Protein AF-A0A7J4NPN3-F1 (afdb_monomer_lite)

Radius of gyration: 35.44 Å; chains: 1; bounding box: 93×44×103 Å

Structure (mmCIF, N/CA/C/O backbone):
data_AF-A0A7J4NPN3-F1
#
_entry.id   AF-A0A7J4NPN3-F1
#
loop_
_atom_site.group_PDB
_atom_site.id
_atom_site.type_symbol
_atom_site.label_atom_id
_atom_site.label_alt_id
_atom_site.label_comp_id
_atom_site.label_asym_id
_atom_site.label_entity_id
_atom_site.label_seq_id
_atom_site.pdbx_PDB_ins_code
_atom_site.Cartn_x
_atom_site.Cartn_y
_atom_site.Cartn_z
_atom_site.occupancy
_atom_site.B_iso_or_equiv
_atom_site.auth_seq_id
_atom_site.auth_comp_id
_atom_site.auth_asym_id
_atom_site.auth_atom_id
_atom_site.pdbx_PDB_model_num
ATOM 1 N N . MET A 1 1 ? 56.787 29.159 -64.538 1.00 54.97 1 MET A N 1
ATOM 2 C CA . MET A 1 1 ? 56.995 28.863 -63.102 1.00 54.97 1 MET A CA 1
ATOM 3 C C . MET A 1 1 ? 57.166 27.360 -62.988 1.00 54.97 1 MET A C 1
ATOM 5 O O . MET A 1 1 ? 56.382 26.660 -63.614 1.00 54.97 1 MET A O 1
ATOM 9 N N . LYS A 1 2 ? 58.213 26.856 -62.327 1.00 66.62 2 LYS A N 1
ATOM 10 C CA . LYS A 1 2 ? 58.377 25.401 -62.173 1.00 66.62 2 LYS A CA 1
ATOM 11 C C . LYS A 1 2 ? 57.320 24.894 -61.198 1.00 66.62 2 LYS A C 1
ATOM 13 O O . LYS A 1 2 ? 57.145 25.493 -60.141 1.00 66.62 2 LYS A O 1
ATOM 18 N N . ASN A 1 3 ? 56.616 23.834 -61.575 1.00 81.62 3 ASN A N 1
ATOM 19 C CA . ASN A 1 3 ? 55.641 23.192 -60.710 1.00 81.62 3 ASN A CA 1
ATOM 20 C C . ASN A 1 3 ? 56.373 22.618 -59.473 1.00 81.62 3 ASN A C 1
ATOM 22 O O . ASN A 1 3 ? 57.358 21.885 -59.640 1.00 81.62 3 ASN A O 1
ATOM 26 N N . PRO A 1 4 ? 55.951 22.954 -58.240 1.00 75.88 4 PRO A N 1
ATOM 27 C CA . PRO A 1 4 ? 56.564 22.411 -57.029 1.00 75.88 4 PRO A CA 1
ATOM 28 C C . PRO A 1 4 ? 56.462 20.878 -56.959 1.00 75.88 4 PRO A C 1
ATOM 30 O O . PRO A 1 4 ? 57.391 20.231 -56.476 1.00 75.88 4 PRO A O 1
ATOM 33 N N . PHE A 1 5 ? 55.406 20.284 -57.524 1.00 80.56 5 PHE A N 1
ATOM 34 C CA . PHE A 1 5 ? 55.236 18.829 -57.576 1.00 80.56 5 PHE A CA 1
ATOM 35 C C . PHE A 1 5 ? 56.231 18.149 -58.527 1.00 80.56 5 PHE A C 1
ATOM 37 O O . PHE A 1 5 ? 56.748 17.081 -58.199 1.00 80.56 5 PHE A O 1
ATOM 44 N N . ASP A 1 6 ? 56.596 18.790 -59.643 1.00 81.62 6 ASP A N 1
ATOM 45 C CA . ASP A 1 6 ? 57.599 18.248 -60.574 1.00 81.62 6 ASP A CA 1
ATOM 46 C C . ASP A 1 6 ? 58.988 18.208 -59.918 1.00 81.62 6 ASP A C 1
ATOM 48 O O . ASP A 1 6 ? 59.754 17.268 -60.113 1.00 81.62 6 ASP A O 1
ATOM 52 N N . SER A 1 7 ? 59.302 19.200 -59.077 1.00 81.25 7 SER A N 1
ATOM 53 C CA . SER A 1 7 ? 60.575 19.250 -58.340 1.00 81.25 7 SER A CA 1
ATOM 54 C C . SER A 1 7 ? 60.674 18.154 -57.273 1.00 81.25 7 SER A C 1
ATOM 56 O O . SER A 1 7 ? 61.723 17.525 -57.134 1.00 81.25 7 SER A O 1
ATOM 58 N N . LEU A 1 8 ? 59.579 17.890 -56.552 1.00 80.94 8 LEU A N 1
ATOM 59 C CA . LEU A 1 8 ? 59.498 16.797 -55.575 1.00 80.94 8 LEU A CA 1
ATOM 60 C C . LEU A 1 8 ? 59.554 15.422 -56.255 1.00 80.94 8 LEU A C 1
ATOM 62 O O . LEU A 1 8 ? 60.211 14.512 -55.750 1.00 80.94 8 LEU A O 1
ATOM 66 N N . THR A 1 9 ? 58.934 15.298 -57.430 1.00 84.62 9 THR A N 1
ATOM 67 C CA . THR A 1 9 ? 58.950 14.073 -58.241 1.00 84.62 9 THR A CA 1
ATOM 68 C C . THR A 1 9 ? 60.358 13.765 -58.742 1.00 84.62 9 THR A C 1
ATOM 70 O O . THR A 1 9 ? 60.855 12.660 -58.532 1.00 84.62 9 THR A O 1
ATOM 73 N N . HIS A 1 10 ? 61.051 14.751 -59.322 1.00 84.75 10 HIS A N 1
ATOM 74 C CA . HIS A 1 10 ? 62.443 14.582 -59.743 1.00 84.75 10 HIS A CA 1
ATOM 75 C C . HIS A 1 10 ? 63.362 14.230 -58.570 1.00 84.75 10 HIS A C 1
ATOM 77 O O . HIS A 1 10 ? 64.167 13.313 -58.681 1.00 84.75 10 HIS A O 1
ATOM 83 N N . TRP A 1 11 ? 63.208 14.883 -57.415 1.00 85.38 11 TRP A N 1
ATOM 84 C CA . TRP A 1 11 ? 63.999 14.554 -56.227 1.00 85.38 11 TRP A CA 1
ATOM 85 C C . TRP A 1 11 ? 63.753 13.124 -55.719 1.00 85.38 11 TRP A C 1
ATOM 87 O O . TRP A 1 11 ? 64.706 12.429 -55.357 1.00 85.38 11 TRP A O 1
ATOM 97 N N . SER A 1 12 ? 62.499 12.665 -55.739 1.00 84.88 12 SER A N 1
ATOM 98 C CA . SER A 1 12 ? 62.133 11.301 -55.351 1.00 84.88 12 SER A CA 1
ATOM 99 C C . SER A 1 12 ? 62.708 10.241 -56.299 1.00 84.88 12 SER A C 1
ATOM 101 O O . SER A 1 12 ? 63.155 9.197 -55.822 1.00 84.88 12 SER A O 1
ATOM 103 N N . ILE A 1 13 ? 62.758 10.520 -57.608 1.00 88.00 13 ILE A N 1
ATOM 104 C CA . ILE A 1 13 ? 63.282 9.605 -58.638 1.00 88.00 13 ILE A CA 1
ATOM 105 C C . ILE A 1 13 ? 64.815 9.603 -58.670 1.00 88.00 13 ILE A C 1
ATOM 107 O O . ILE A 1 13 ? 65.427 8.537 -58.681 1.00 88.00 13 ILE A O 1
ATOM 111 N N . ASP A 1 14 ? 65.442 10.780 -58.658 1.00 90.69 14 ASP A N 1
ATOM 112 C CA . ASP A 1 14 ? 66.895 10.917 -58.801 1.00 90.69 14 ASP A CA 1
ATOM 113 C C . ASP A 1 14 ? 67.639 10.509 -57.519 1.00 90.69 14 ASP A C 1
ATOM 115 O O . ASP A 1 14 ? 68.797 10.084 -57.568 1.00 90.69 14 ASP A O 1
ATOM 119 N N . LYS A 1 15 ? 66.994 10.635 -56.347 1.00 87.88 15 LYS A N 1
ATOM 120 C CA . LYS A 1 15 ? 67.581 10.277 -55.045 1.00 87.88 15 LYS A CA 1
ATOM 121 C C . LYS A 1 15 ? 66.613 9.463 -54.165 1.00 87.88 15 LYS A C 1
ATOM 123 O O . LYS A 1 15 ? 66.236 9.905 -53.072 1.00 87.88 15 LYS A O 1
ATOM 128 N N . PRO A 1 16 ? 66.281 8.221 -54.565 1.00 85.38 16 PRO A N 1
ATOM 129 C CA . PRO A 1 16 ? 65.225 7.429 -53.931 1.00 85.38 16 PRO A CA 1
ATOM 130 C C . PRO A 1 16 ? 65.533 7.082 -52.470 1.00 85.38 16 PRO A C 1
ATOM 132 O O . PRO A 1 16 ? 64.649 7.135 -51.619 1.00 85.38 16 PRO A O 1
ATOM 135 N N . LYS A 1 17 ? 66.803 6.805 -52.133 1.00 87.62 17 LYS A N 1
ATOM 136 C CA . LYS A 1 17 ? 67.209 6.481 -50.752 1.00 87.62 17 LYS A CA 1
ATOM 137 C C . LYS A 1 17 ? 66.997 7.649 -49.787 1.00 87.62 17 LYS A C 1
ATOM 139 O O . LYS A 1 17 ? 66.525 7.436 -48.677 1.00 87.62 17 LYS A O 1
ATOM 144 N N . THR A 1 18 ? 67.330 8.874 -50.195 1.00 87.75 18 THR A N 1
ATOM 145 C CA . THR A 1 18 ? 67.134 10.056 -49.341 1.00 87.75 18 THR A CA 1
ATOM 146 C C . THR A 1 18 ? 65.669 10.460 -49.249 1.00 87.75 18 THR A C 1
ATOM 148 O O . THR A 1 18 ? 65.250 10.904 -48.187 1.00 87.75 18 THR A O 1
ATOM 151 N N . ALA A 1 19 ? 64.883 10.267 -50.313 1.00 86.88 19 ALA A N 1
ATOM 152 C CA . ALA A 1 19 ? 63.446 10.519 -50.274 1.00 86.88 19 ALA A CA 1
ATOM 153 C C . ALA A 1 19 ? 62.736 9.556 -49.308 1.00 86.88 19 ALA A C 1
ATOM 155 O O . ALA A 1 19 ? 62.010 10.003 -48.425 1.00 86.88 19 ALA A O 1
ATOM 156 N N . VAL A 1 20 ? 63.021 8.251 -49.395 1.00 87.38 20 VAL A N 1
ATOM 157 C CA . VAL A 1 20 ? 62.480 7.243 -48.465 1.00 87.38 20 VAL A CA 1
ATOM 158 C C . VAL A 1 20 ? 62.909 7.534 -47.026 1.00 87.38 20 VAL A C 1
ATOM 160 O O . VAL A 1 20 ? 62.068 7.531 -46.134 1.00 87.38 20 VAL A O 1
ATOM 163 N N . ALA A 1 21 ? 64.186 7.847 -46.788 1.00 89.62 21 ALA A N 1
ATOM 164 C CA . ALA A 1 21 ? 64.667 8.194 -45.451 1.00 89.62 21 ALA A CA 1
ATOM 165 C C . ALA A 1 21 ? 63.970 9.440 -44.878 1.00 89.62 21 ALA A C 1
ATOM 167 O O . ALA A 1 21 ? 63.645 9.459 -43.695 1.00 89.62 21 ALA A O 1
ATOM 168 N N . ALA A 1 22 ? 63.699 10.452 -45.706 1.00 89.06 22 ALA A N 1
ATOM 169 C CA . ALA A 1 22 ? 62.978 11.650 -45.287 1.00 89.06 22 ALA A CA 1
ATOM 170 C C . ALA A 1 22 ? 61.507 11.360 -44.950 1.00 89.06 22 ALA A C 1
ATOM 172 O O . ALA A 1 22 ? 61.018 11.847 -43.936 1.00 89.06 22 ALA A O 1
ATOM 173 N N . PHE A 1 23 ? 60.814 10.536 -45.744 1.00 87.69 23 PHE A N 1
ATOM 174 C CA . PHE A 1 23 ? 59.440 10.124 -45.436 1.00 87.69 23 PHE A CA 1
ATOM 175 C C . PHE A 1 23 ? 59.366 9.249 -44.184 1.00 87.69 23 PHE A C 1
ATOM 177 O O . PHE A 1 23 ? 58.489 9.460 -43.356 1.00 87.69 23 PHE A O 1
ATOM 184 N N . ILE A 1 24 ? 60.306 8.319 -43.998 1.00 87.88 24 ILE A N 1
ATOM 185 C CA . ILE A 1 24 ? 60.388 7.516 -42.771 1.00 87.88 24 ILE A CA 1
ATOM 186 C C . ILE A 1 24 ? 60.671 8.417 -41.566 1.00 87.88 24 ILE A C 1
ATOM 188 O O . ILE A 1 24 ? 60.013 8.274 -40.544 1.00 87.88 24 ILE A O 1
ATOM 192 N N . ALA A 1 25 ? 61.592 9.377 -41.681 1.00 86.81 25 ALA A N 1
ATOM 193 C CA . ALA A 1 25 ? 61.866 10.335 -40.612 1.00 86.81 25 ALA A CA 1
ATOM 194 C C . ALA A 1 25 ? 60.652 11.226 -40.301 1.00 86.81 25 ALA A C 1
ATOM 196 O O . ALA A 1 25 ? 60.411 11.525 -39.137 1.00 86.81 25 ALA A O 1
ATOM 197 N N . LEU A 1 26 ? 59.866 11.609 -41.312 1.00 86.44 26 LEU A N 1
ATOM 198 C CA . LEU A 1 26 ? 58.621 12.355 -41.129 1.00 86.44 26 LEU A CA 1
ATOM 199 C C . LEU A 1 26 ? 57.552 11.506 -40.432 1.00 86.44 26 LEU A C 1
ATOM 201 O O . LEU A 1 26 ? 56.931 11.988 -39.494 1.00 86.44 26 LEU A O 1
ATOM 205 N N . ILE A 1 27 ? 57.361 10.250 -40.849 1.00 83.44 27 ILE A N 1
ATOM 206 C CA . ILE A 1 27 ? 56.424 9.314 -40.209 1.00 83.44 27 ILE A CA 1
ATOM 207 C C . ILE A 1 27 ? 56.834 9.078 -38.757 1.00 83.44 27 ILE A C 1
ATOM 209 O O . ILE A 1 27 ? 55.994 9.183 -37.873 1.00 83.44 27 ILE A O 1
ATOM 213 N N . LEU A 1 28 ? 58.118 8.816 -38.501 1.00 80.81 28 LEU A N 1
ATOM 214 C CA . LEU A 1 28 ? 58.629 8.610 -37.149 1.00 80.81 28 LEU A CA 1
ATOM 215 C C . LEU A 1 28 ? 58.497 9.882 -36.306 1.00 80.81 28 LEU A C 1
ATOM 217 O O . LEU A 1 28 ? 58.028 9.810 -35.177 1.00 80.81 28 LEU A O 1
ATOM 221 N N . GLY A 1 29 ? 58.819 11.049 -36.866 1.00 80.12 29 GLY A N 1
ATOM 222 C CA . GLY A 1 29 ? 58.661 12.337 -36.195 1.00 80.12 29 GLY A CA 1
ATOM 223 C C . GLY A 1 29 ? 57.205 12.630 -35.839 1.00 80.12 29 GLY A C 1
ATOM 224 O O . GLY A 1 29 ? 56.910 12.906 -34.684 1.00 80.12 29 GLY A O 1
ATOM 225 N N . LEU A 1 30 ? 56.279 12.494 -36.791 1.00 75.19 30 LEU A N 1
ATOM 226 C CA . LEU A 1 30 ? 54.843 12.644 -36.537 1.00 75.19 30 LEU A CA 1
ATOM 227 C C . LEU A 1 30 ? 54.343 11.596 -35.538 1.00 75.19 30 LEU A C 1
ATOM 229 O O . LEU A 1 30 ? 53.592 11.944 -34.637 1.00 75.19 30 LEU A O 1
ATOM 233 N N . SER A 1 31 ? 54.818 10.349 -35.621 1.00 67.94 31 SER A N 1
ATOM 234 C CA . SER A 1 31 ? 54.480 9.303 -34.651 1.00 67.94 31 SER A CA 1
ATOM 235 C C . SER A 1 31 ? 55.022 9.577 -33.247 1.00 67.94 31 SER A C 1
ATOM 237 O O . SER A 1 31 ? 54.424 9.098 -32.301 1.00 67.94 31 SER A O 1
ATOM 239 N N . MET A 1 32 ? 56.095 10.361 -33.090 1.00 64.06 32 MET A N 1
ATOM 240 C CA . MET A 1 32 ? 56.610 10.813 -31.787 1.00 64.06 32 MET A CA 1
ATOM 241 C C . MET A 1 32 ? 55.824 12.002 -31.218 1.00 64.06 32 MET A C 1
ATOM 243 O O . MET A 1 32 ? 55.792 12.183 -30.011 1.00 64.06 32 MET A O 1
ATOM 247 N N . PHE A 1 33 ? 55.192 12.831 -32.056 1.00 59.31 33 PHE A N 1
ATOM 248 C CA . PHE A 1 33 ? 54.223 13.832 -31.575 1.00 59.31 33 PHE A CA 1
ATOM 249 C C . PHE A 1 33 ? 52.895 13.191 -31.191 1.00 59.31 33 PHE A C 1
ATOM 251 O O . PHE A 1 33 ? 52.185 13.671 -30.314 1.00 59.31 33 PHE A O 1
ATOM 258 N N . VAL A 1 34 ? 52.581 12.101 -31.877 1.00 55.91 34 VAL A N 1
ATOM 259 C CA . VAL A 1 34 ? 51.396 11.294 -31.674 1.00 55.91 34 VAL A CA 1
ATOM 260 C C . VAL A 1 34 ? 51.638 10.328 -30.503 1.00 55.91 34 VAL A C 1
ATOM 262 O O . VAL A 1 34 ? 50.735 10.148 -29.728 1.00 55.91 34 VAL A O 1
ATOM 265 N N . ALA A 1 35 ? 52.835 9.812 -30.220 1.00 52.81 35 ALA A N 1
ATOM 266 C CA . ALA A 1 35 ? 53.160 9.062 -28.996 1.00 52.81 35 ALA A CA 1
ATOM 267 C C . ALA A 1 35 ? 53.928 9.953 -27.998 1.00 52.81 35 ALA A C 1
ATOM 269 O O . ALA A 1 35 ? 55.126 10.163 -28.161 1.00 52.81 35 ALA A O 1
ATOM 270 N N . GLY A 1 36 ? 53.244 10.501 -26.989 1.00 49.28 36 GLY A N 1
ATOM 271 C CA . GLY A 1 36 ? 53.819 11.409 -25.981 1.00 49.28 36 GLY A CA 1
ATOM 272 C C . GLY A 1 36 ? 55.000 10.839 -25.155 1.00 49.28 36 GLY A C 1
ATOM 273 O O . GLY A 1 36 ? 55.381 9.681 -25.309 1.00 49.28 36 GLY A O 1
ATOM 274 N N . PRO A 1 37 ? 55.611 11.632 -24.246 1.00 48.19 37 PRO A N 1
ATOM 275 C CA . PRO A 1 37 ? 56.904 11.340 -23.608 1.00 48.19 37 PRO A CA 1
ATOM 276 C C . PRO A 1 37 ? 56.845 10.329 -22.440 1.00 48.19 37 PRO A C 1
ATOM 278 O O . PRO A 1 37 ? 57.637 10.436 -21.503 1.00 48.19 37 PRO A O 1
ATOM 281 N N . ILE A 1 38 ? 55.935 9.349 -22.469 1.00 49.47 38 ILE A N 1
ATOM 282 C CA . ILE A 1 38 ? 55.776 8.351 -21.398 1.00 49.47 38 ILE A CA 1
ATOM 283 C C . ILE A 1 38 ? 55.991 6.939 -21.979 1.00 49.47 38 ILE A C 1
ATOM 285 O O . ILE A 1 38 ? 55.272 6.553 -22.897 1.00 49.47 38 ILE A O 1
ATOM 289 N N . PRO A 1 39 ? 56.956 6.139 -21.473 1.00 48.31 39 PRO A N 1
ATOM 290 C CA . PRO A 1 39 ? 57.303 4.827 -22.041 1.00 48.31 39 PRO A CA 1
ATOM 291 C C . PRO A 1 39 ? 56.239 3.730 -21.871 1.00 48.31 39 PRO A C 1
ATOM 293 O O . PRO A 1 39 ? 56.416 2.639 -22.407 1.00 48.31 39 PRO A O 1
ATOM 296 N N . GLU A 1 40 ? 55.174 3.986 -21.109 1.00 51.56 40 GLU A N 1
ATOM 297 C CA . GLU A 1 40 ? 54.175 2.976 -20.729 1.00 51.56 40 GLU A CA 1
ATOM 298 C C . GLU A 1 40 ? 52.922 2.988 -21.623 1.00 51.56 40 GLU A C 1
ATOM 300 O O . GLU A 1 40 ? 52.207 1.990 -21.662 1.00 51.56 40 GLU A O 1
ATOM 305 N N . SER A 1 41 ? 52.698 4.039 -22.426 1.00 44.69 41 SER A N 1
ATOM 306 C CA . SER A 1 41 ? 51.632 4.075 -23.438 1.00 44.69 41 SER A CA 1
ATOM 307 C C . SER A 1 41 ? 52.231 4.190 -24.844 1.00 44.69 41 SER A C 1
ATOM 309 O O . SER A 1 41 ? 52.517 5.276 -25.352 1.00 44.69 41 SER A O 1
ATOM 311 N N . LEU A 1 42 ? 52.439 3.055 -25.512 1.00 43.75 42 LEU A N 1
ATOM 312 C CA . LEU A 1 42 ? 52.726 3.052 -26.949 1.00 43.75 42 LEU A CA 1
ATOM 313 C C . LEU A 1 42 ? 51.452 3.411 -27.721 1.00 43.75 42 LEU A C 1
ATOM 315 O O . LEU A 1 42 ? 50.714 2.543 -28.178 1.00 43.75 42 LEU A O 1
ATOM 319 N N . GLY A 1 43 ? 51.215 4.709 -27.856 1.00 44.97 43 GLY A N 1
ATOM 320 C CA . GLY A 1 43 ? 50.092 5.289 -28.570 1.00 44.97 43 GLY A CA 1
ATOM 321 C C . GLY A 1 43 ? 49.707 6.601 -27.907 1.00 44.97 43 GLY A C 1
ATOM 322 O O . GLY A 1 43 ? 49.675 6.699 -26.689 1.00 44.97 43 GLY A O 1
ATOM 323 N N . VAL A 1 44 ? 49.490 7.621 -28.722 1.00 51.19 44 VAL A N 1
ATOM 324 C CA . VAL A 1 44 ? 48.664 8.808 -28.451 1.00 51.19 44 VAL A CA 1
ATOM 325 C C . VAL A 1 44 ? 47.744 8.617 -27.274 1.00 51.19 44 VAL A C 1
ATOM 327 O O . VAL A 1 44 ? 46.937 7.690 -27.280 1.00 51.19 44 VAL A O 1
ATOM 330 N N . GLY A 1 45 ? 47.794 9.569 -26.347 1.00 49.78 45 GLY A N 1
ATOM 331 C CA . GLY A 1 45 ? 46.626 9.942 -25.562 1.00 49.78 45 GLY A CA 1
ATOM 332 C C . GLY A 1 45 ? 45.535 10.467 -26.497 1.00 49.78 45 GLY A C 1
ATOM 333 O O . GLY A 1 45 ? 45.219 11.648 -26.486 1.00 49.78 45 GLY A O 1
ATOM 334 N N . ILE A 1 46 ? 45.015 9.603 -27.374 1.00 52.94 46 ILE A N 1
ATOM 335 C CA . ILE A 1 46 ? 43.631 9.674 -27.813 1.00 52.94 46 ILE A CA 1
ATOM 336 C C . ILE A 1 46 ? 42.876 9.177 -26.591 1.00 52.94 46 ILE A C 1
ATOM 338 O O . ILE A 1 46 ? 42.643 7.982 -26.417 1.00 52.94 46 ILE A O 1
ATOM 342 N N . GLU A 1 47 ? 42.619 10.106 -25.684 1.00 57.88 47 GLU A N 1
ATOM 343 C CA . GLU A 1 47 ? 41.616 9.908 -24.663 1.00 57.88 47 GLU A CA 1
ATOM 344 C C . GLU A 1 47 ? 40.288 10.035 -25.400 1.00 57.88 47 GLU A C 1
ATOM 346 O O . GLU A 1 47 ? 39.947 11.097 -25.925 1.00 57.88 47 GLU A O 1
ATOM 351 N N . PHE A 1 48 ? 39.616 8.901 -25.586 1.00 58.84 48 PHE A N 1
ATOM 352 C CA . PHE A 1 48 ? 38.227 8.936 -26.001 1.00 58.84 48 PHE A CA 1
ATOM 353 C C . PHE A 1 48 ? 37.467 9.491 -24.812 1.00 58.84 48 PHE A C 1
ATOM 355 O O . PHE A 1 48 ? 37.223 8.775 -23.841 1.00 58.84 48 PHE A O 1
ATOM 362 N N . ASP A 1 49 ? 37.178 10.784 -24.883 1.00 61.38 49 ASP A N 1
ATOM 363 C CA . ASP A 1 49 ? 36.246 11.392 -23.965 1.00 61.38 49 ASP A CA 1
ATOM 364 C C . ASP A 1 49 ? 34.880 10.749 -24.228 1.00 61.38 49 ASP A C 1
ATOM 366 O O . ASP A 1 49 ? 34.286 10.916 -25.293 1.00 61.38 49 ASP A O 1
ATOM 370 N N . ASN A 1 50 ? 34.469 9.889 -23.298 1.00 65.81 50 ASN A N 1
ATOM 371 C CA . ASN A 1 50 ? 33.170 9.226 -23.315 1.00 65.81 50 ASN A CA 1
ATOM 372 C C . ASN A 1 50 ? 32.176 9.958 -22.407 1.00 65.81 50 ASN A C 1
ATOM 374 O O . ASN A 1 50 ? 31.100 9.419 -22.144 1.00 65.81 50 ASN A O 1
ATOM 378 N N . SER A 1 51 ? 32.543 11.134 -21.886 1.00 67.38 51 SER A N 1
ATOM 379 C CA . SER A 1 51 ? 31.592 11.990 -21.195 1.00 67.38 51 SER A CA 1
ATOM 380 C C . SER A 1 51 ? 30.539 12.496 -22.176 1.00 67.38 51 SER A C 1
ATOM 382 O O . SER A 1 51 ? 30.747 12.550 -23.391 1.00 67.38 51 SER A O 1
ATOM 384 N N . GLU A 1 52 ? 29.383 12.850 -21.633 1.00 64.69 52 GLU A N 1
ATOM 385 C CA . GLU A 1 52 ? 28.287 13.446 -22.387 1.00 64.69 52 GLU A CA 1
ATOM 386 C C . GLU A 1 52 ? 28.743 14.679 -23.192 1.00 64.69 52 GLU A C 1
ATOM 388 O O . GLU A 1 52 ? 28.415 14.812 -24.375 1.00 64.69 52 GLU A O 1
ATOM 393 N N . ASP A 1 53 ? 29.613 15.500 -22.599 1.00 66.25 53 ASP A N 1
ATOM 394 C CA . ASP A 1 53 ? 30.183 16.721 -23.178 1.00 66.25 53 ASP A CA 1
ATOM 395 C C . ASP A 1 53 ? 30.954 16.479 -24.485 1.00 66.25 53 ASP A C 1
ATOM 397 O O . ASP A 1 53 ? 31.038 17.368 -25.335 1.00 66.25 53 ASP A O 1
ATOM 401 N N . ALA A 1 54 ? 31.490 15.273 -24.695 1.00 69.44 54 ALA A N 1
ATOM 402 C CA . ALA A 1 54 ? 32.197 14.922 -25.924 1.00 69.44 54 ALA A CA 1
ATOM 403 C C . ALA A 1 54 ? 31.265 14.789 -27.141 1.00 69.44 54 ALA A C 1
ATOM 405 O O . ALA A 1 54 ? 31.714 14.887 -28.290 1.00 69.44 54 ALA A O 1
ATOM 406 N N . PHE A 1 55 ? 29.972 14.548 -26.902 1.00 72.25 55 PHE A N 1
ATOM 407 C CA . PHE A 1 55 ? 28.967 14.331 -27.943 1.00 72.25 55 PHE A CA 1
ATOM 408 C C . PHE A 1 55 ? 28.172 15.593 -28.289 1.00 72.25 55 PHE A C 1
ATOM 410 O O . PHE A 1 55 ? 27.549 15.639 -29.356 1.00 72.25 55 PHE A O 1
ATOM 417 N N . PHE A 1 56 ? 28.231 16.629 -27.448 1.00 77.94 56 PHE A N 1
ATOM 418 C CA . PHE A 1 56 ? 27.548 17.899 -27.675 1.00 77.94 56 PHE A CA 1
ATOM 419 C C . PHE A 1 56 ? 28.502 19.003 -28.158 1.00 77.94 56 PHE A C 1
ATOM 421 O O . PHE A 1 56 ? 29.682 19.035 -27.809 1.00 77.94 56 PHE A O 1
ATOM 428 N N . PRO A 1 57 ? 28.031 19.933 -29.013 1.00 80.38 57 PRO A N 1
ATOM 429 C CA . PRO A 1 57 ? 28.815 21.113 -29.351 1.00 80.38 57 PRO A CA 1
ATOM 430 C C . PRO A 1 57 ? 29.060 21.950 -28.094 1.00 80.38 57 PRO A C 1
ATOM 432 O O . PRO A 1 57 ? 28.198 22.037 -27.224 1.00 80.38 57 PRO A O 1
ATOM 435 N N . ALA A 1 58 ? 30.221 22.606 -28.030 1.00 79.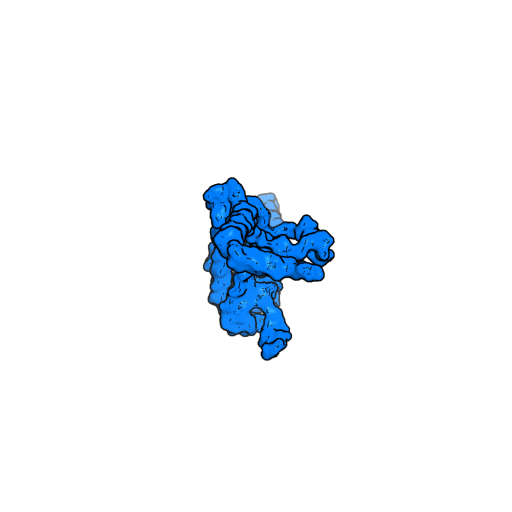38 58 ALA A N 1
ATOM 436 C CA . ALA A 1 58 ? 30.596 23.423 -26.881 1.00 79.38 58 ALA A CA 1
ATOM 437 C C . ALA A 1 58 ? 29.476 24.408 -26.507 1.00 79.38 58 ALA A C 1
ATOM 439 O O . ALA A 1 58 ? 28.941 25.086 -27.389 1.00 79.38 58 ALA A O 1
ATOM 440 N N . ARG A 1 59 ? 29.181 24.518 -25.206 1.00 77.75 59 ARG A N 1
ATOM 441 C CA . ARG A 1 59 ? 28.135 25.372 -24.611 1.00 77.75 59 ARG A CA 1
ATOM 442 C C . ARG A 1 59 ? 28.095 26.785 -25.202 1.00 77.75 59 ARG A C 1
ATOM 444 O O . ARG A 1 59 ? 27.050 27.278 -25.599 1.00 77.75 59 ARG A O 1
ATOM 451 N N . GLU A 1 60 ? 29.264 27.399 -25.381 1.00 79.31 60 GLU A N 1
ATOM 452 C CA . GLU A 1 60 ? 29.406 28.753 -25.944 1.00 79.31 60 GLU A CA 1
ATOM 453 C C . GLU A 1 60 ? 28.950 28.886 -27.411 1.00 79.31 60 GLU A C 1
ATOM 455 O O . GLU A 1 60 ? 28.773 29.994 -27.917 1.00 79.31 60 GLU A O 1
ATOM 460 N N . SER A 1 61 ? 28.804 27.767 -28.118 1.00 81.06 61 SER A N 1
ATOM 461 C CA . SER A 1 61 ? 28.486 27.711 -29.546 1.00 81.06 61 SER A CA 1
ATOM 462 C C . SER A 1 61 ? 27.052 27.267 -29.849 1.00 81.06 61 SER A C 1
ATOM 464 O O . SER A 1 61 ? 26.656 27.312 -31.017 1.00 81.06 61 SER A O 1
ATOM 466 N N . ASN A 1 62 ? 26.273 26.856 -28.838 1.00 84.88 62 ASN A N 1
ATOM 467 C CA . ASN A 1 62 ? 24.914 26.349 -29.017 1.00 84.88 62 ASN A CA 1
ATOM 468 C C . ASN A 1 62 ? 23.993 26.716 -27.833 1.00 84.88 62 ASN A C 1
ATOM 470 O O . ASN A 1 62 ? 24.207 26.275 -26.710 1.00 84.88 62 ASN A O 1
ATOM 474 N N . GLU A 1 63 ? 22.945 27.494 -28.119 1.00 85.56 63 GLU A N 1
ATOM 475 C CA . GLU A 1 63 ? 21.972 27.998 -27.134 1.00 85.56 63 GLU A CA 1
ATOM 476 C C . GLU A 1 63 ? 21.103 26.890 -26.510 1.00 85.56 63 GLU A C 1
ATOM 478 O O . GLU A 1 63 ? 20.780 26.964 -25.328 1.00 85.56 63 GLU A O 1
ATOM 483 N N . ASP A 1 64 ? 20.774 25.833 -27.261 1.00 83.50 64 ASP A N 1
ATOM 484 C CA . ASP A 1 64 ? 19.975 24.709 -26.750 1.00 83.50 64 ASP A CA 1
ATOM 485 C C . ASP A 1 64 ? 20.783 23.868 -25.749 1.00 83.50 64 ASP A C 1
ATOM 487 O O . ASP A 1 64 ? 20.258 23.428 -24.727 1.00 83.50 64 ASP A O 1
ATOM 491 N N . VAL A 1 65 ? 22.079 23.684 -26.022 1.00 81.25 65 VAL A N 1
ATOM 492 C CA . VAL A 1 65 ? 23.011 22.994 -25.118 1.00 81.25 65 VAL A CA 1
ATOM 493 C C . VAL A 1 65 ? 23.260 23.832 -23.860 1.00 81.25 65 VAL A C 1
ATOM 495 O O . VAL A 1 65 ? 23.247 23.300 -22.755 1.00 81.25 65 VAL A O 1
ATOM 498 N N . ASP A 1 66 ? 23.416 25.152 -23.994 1.00 83.25 66 ASP A N 1
ATOM 499 C CA . ASP A 1 66 ? 23.532 26.069 -22.850 1.00 83.25 66 ASP A CA 1
ATOM 500 C C . ASP A 1 66 ? 22.301 26.043 -21.940 1.00 83.25 66 ASP A C 1
ATOM 502 O O . ASP A 1 66 ? 22.426 26.027 -20.710 1.00 83.25 66 ASP A O 1
ATOM 506 N N . LEU A 1 67 ? 21.108 25.971 -22.533 1.00 83.25 67 LEU A N 1
ATOM 507 C CA . LEU A 1 67 ? 19.869 25.827 -21.784 1.00 83.25 67 LEU A CA 1
ATOM 508 C C . LEU A 1 67 ? 19.793 24.481 -21.050 1.00 83.25 67 LEU A C 1
ATOM 510 O O . LEU A 1 67 ? 19.388 24.472 -19.888 1.00 83.25 67 LEU A O 1
ATOM 514 N N . LEU A 1 68 ? 20.191 23.377 -21.692 1.00 79.44 68 LEU A N 1
ATOM 515 C CA . LEU A 1 68 ? 20.214 22.042 -21.084 1.00 79.44 68 LEU A CA 1
ATOM 516 C C . LEU A 1 68 ? 21.092 22.020 -19.824 1.00 79.44 68 LEU A C 1
ATOM 518 O O . LEU A 1 68 ? 20.581 21.743 -18.741 1.00 79.44 68 LEU A O 1
ATOM 522 N N . TYR A 1 69 ? 22.354 22.448 -19.934 1.00 78.06 69 TYR A N 1
ATOM 523 C CA . TYR A 1 69 ? 23.257 22.524 -18.779 1.00 78.06 69 TYR A CA 1
ATOM 524 C C . TYR A 1 69 ? 22.750 23.483 -17.704 1.00 78.06 69 TYR A C 1
ATOM 526 O O . TYR A 1 69 ? 22.867 23.204 -16.517 1.00 78.06 69 TYR A O 1
ATOM 534 N N . THR A 1 70 ? 22.152 24.615 -18.087 1.00 80.12 70 THR A N 1
ATOM 535 C CA . THR A 1 70 ? 21.581 25.553 -17.109 1.00 80.12 70 THR A CA 1
ATOM 536 C C . THR A 1 70 ? 20.434 24.911 -16.329 1.00 80.12 70 THR A C 1
ATOM 538 O O . THR A 1 70 ? 20.295 25.151 -15.128 1.00 80.12 70 THR A O 1
ATOM 541 N N . ILE A 1 71 ? 19.603 24.097 -16.986 1.00 77.94 71 ILE A N 1
ATOM 542 C CA . ILE A 1 71 ? 18.534 23.345 -16.324 1.00 77.94 71 ILE A CA 1
ATOM 543 C C . ILE A 1 71 ? 19.132 22.298 -15.386 1.00 77.94 71 ILE A C 1
ATOM 545 O O . ILE A 1 71 ? 18.685 22.210 -14.243 1.00 77.94 71 ILE A O 1
ATOM 549 N N . GLU A 1 72 ? 20.148 21.564 -15.828 1.00 73.25 72 GLU A N 1
ATOM 550 C CA . GLU A 1 72 ? 20.803 20.540 -15.014 1.00 73.25 72 GLU A CA 1
ATOM 551 C C . GLU A 1 72 ? 21.471 21.139 -13.764 1.00 73.25 72 GLU A C 1
ATOM 553 O O . GLU A 1 72 ? 21.201 20.730 -12.634 1.00 73.25 72 GLU A O 1
ATOM 558 N N . GLU A 1 73 ? 22.252 22.207 -13.943 1.00 76.00 73 GLU A N 1
ATOM 559 C CA . GLU A 1 73 ? 22.929 22.937 -12.865 1.00 76.00 73 GLU A CA 1
ATOM 560 C C . GLU A 1 73 ? 21.947 23.570 -11.865 1.00 76.00 73 GLU A C 1
ATOM 562 O O . GLU A 1 73 ? 22.259 23.701 -10.680 1.00 76.00 73 GLU A O 1
ATOM 567 N N . THR A 1 74 ? 20.771 24.008 -12.331 1.00 73.50 74 THR A N 1
ATOM 568 C CA . THR A 1 74 ? 19.814 24.758 -11.499 1.00 73.50 74 THR A CA 1
ATOM 569 C C . THR A 1 74 ? 18.768 23.864 -10.835 1.00 73.50 74 THR A C 1
ATOM 571 O O . THR A 1 74 ? 18.318 24.180 -9.731 1.00 73.50 74 THR A O 1
ATOM 574 N N . TYR A 1 75 ? 18.333 22.790 -11.500 1.00 62.56 75 TYR A N 1
ATOM 575 C CA . TYR A 1 75 ? 17.121 22.057 -11.123 1.00 62.56 75 TYR A CA 1
ATOM 576 C C . TYR A 1 75 ? 17.299 20.554 -10.919 1.00 62.56 75 TYR A C 1
ATOM 578 O O . TYR A 1 75 ? 16.392 19.953 -10.340 1.00 62.56 75 TYR A O 1
ATOM 586 N N . THR A 1 76 ? 18.404 19.929 -11.334 1.00 55.50 76 THR A N 1
ATOM 587 C CA . THR A 1 76 ? 18.568 18.481 -11.136 1.00 55.50 76 THR A CA 1
ATOM 588 C C . THR A 1 76 ? 19.534 18.163 -10.002 1.00 55.50 76 THR A C 1
ATOM 590 O O . THR A 1 76 ? 20.729 18.418 -10.088 1.00 55.50 76 THR A O 1
ATOM 593 N N . SER A 1 77 ? 19.026 17.497 -8.964 1.00 57.19 77 SER A N 1
ATOM 594 C CA . SER A 1 77 ? 19.753 16.346 -8.426 1.00 57.19 77 SER A CA 1
ATOM 595 C C . SER A 1 77 ? 19.817 15.308 -9.548 1.00 57.19 77 SER A C 1
ATOM 597 O O . SER A 1 77 ? 18.788 15.046 -10.174 1.00 57.19 77 SER A O 1
ATOM 599 N N . SER A 1 78 ? 20.989 14.763 -9.855 1.00 64.81 78 SER A N 1
ATOM 600 C CA . SER A 1 78 ? 21.159 13.749 -10.899 1.00 64.81 78 SER A CA 1
ATOM 601 C C . SER A 1 78 ? 20.464 12.452 -10.470 1.00 64.81 78 SER A C 1
ATOM 603 O O . SER A 1 78 ? 21.024 11.664 -9.709 1.00 64.81 78 SER A O 1
ATOM 605 N N . ILE A 1 79 ? 19.210 12.281 -10.894 1.00 71.31 79 ILE A N 1
ATOM 606 C CA . ILE A 1 79 ? 18.399 11.094 -10.619 1.00 71.31 79 ILE A CA 1
ATOM 607 C C . ILE A 1 79 ? 18.438 10.199 -11.849 1.00 71.31 79 ILE A C 1
ATOM 609 O O . ILE A 1 79 ? 17.863 10.536 -12.884 1.00 71.31 79 ILE A O 1
ATOM 613 N N . ASP A 1 80 ? 19.036 9.027 -11.701 1.00 78.12 80 ASP A N 1
ATOM 614 C CA . ASP A 1 80 ? 18.929 7.955 -12.676 1.00 78.12 80 ASP A CA 1
ATOM 615 C C . ASP A 1 80 ? 17.717 7.077 -12.363 1.00 78.12 80 ASP A C 1
ATOM 617 O O . ASP A 1 80 ? 17.374 6.817 -11.207 1.00 78.12 80 ASP A O 1
ATOM 621 N N . ILE A 1 81 ? 17.049 6.597 -13.412 1.00 84.56 81 ILE A N 1
ATOM 622 C CA . ILE A 1 81 ? 15.887 5.714 -13.285 1.00 84.56 81 ILE A CA 1
ATOM 623 C C . ILE A 1 81 ? 16.208 4.389 -13.963 1.00 84.56 81 ILE A C 1
ATOM 625 O O . ILE A 1 81 ? 16.346 4.316 -15.184 1.00 84.56 81 ILE A O 1
ATOM 629 N N . VAL A 1 82 ? 16.258 3.316 -13.177 1.00 87.69 82 VAL A N 1
ATOM 630 C CA . VAL A 1 82 ? 16.302 1.950 -13.706 1.00 87.69 82 VAL A CA 1
ATOM 631 C C . VAL A 1 82 ? 14.874 1.460 -13.849 1.00 87.69 82 VAL A C 1
ATOM 633 O O . VAL A 1 82 ? 14.154 1.334 -12.860 1.00 87.69 82 VAL A O 1
ATOM 636 N N . ARG A 1 83 ? 14.455 1.182 -15.085 1.00 90.69 83 ARG A N 1
ATOM 637 C CA . ARG A 1 83 ? 13.105 0.708 -15.382 1.00 90.69 83 ARG A CA 1
ATOM 638 C C . ARG A 1 83 ? 13.126 -0.718 -15.908 1.00 90.69 83 ARG A C 1
ATOM 640 O O . ARG A 1 83 ? 13.732 -0.989 -16.941 1.00 90.69 83 ARG A O 1
ATOM 647 N N . LEU A 1 84 ? 12.414 -1.601 -15.223 1.00 93.88 84 LEU A N 1
ATOM 648 C CA . LEU A 1 84 ? 12.093 -2.934 -15.705 1.00 93.88 84 LEU A CA 1
ATOM 649 C C . LEU A 1 84 ? 10.765 -2.872 -16.461 1.00 93.88 84 LEU A C 1
ATOM 651 O O . LEU A 1 84 ? 9.789 -2.331 -15.947 1.00 93.88 84 LEU A O 1
ATOM 655 N N . MET A 1 85 ? 10.736 -3.405 -17.680 1.00 95.56 85 MET A N 1
ATOM 656 C CA . MET A 1 85 ? 9.502 -3.642 -18.431 1.00 95.56 85 MET A CA 1
ATOM 657 C C . MET A 1 85 ? 9.169 -5.124 -18.299 1.00 95.56 85 MET A C 1
ATOM 659 O O . MET A 1 85 ? 9.976 -5.969 -18.685 1.00 95.56 85 MET A O 1
ATOM 663 N N . VAL A 1 86 ? 8.021 -5.427 -17.704 1.00 96.38 86 VAL A N 1
ATOM 664 C CA . VAL A 1 86 ? 7.575 -6.798 -17.456 1.00 96.38 86 VAL A CA 1
ATOM 665 C C . VAL A 1 86 ? 6.437 -7.102 -18.409 1.00 96.38 86 VAL A C 1
ATOM 667 O O . VAL A 1 86 ? 5.381 -6.481 -18.314 1.00 96.38 86 VAL A O 1
ATOM 670 N N . GLU A 1 87 ? 6.672 -8.041 -19.319 1.00 94.81 87 GLU A N 1
ATOM 671 C CA . GLU A 1 87 ? 5.695 -8.498 -20.307 1.00 94.81 87 GLU A CA 1
ATOM 672 C C . GLU A 1 87 ? 4.954 -9.747 -19.810 1.00 94.81 87 GLU A C 1
ATOM 674 O O . GLU A 1 87 ? 5.544 -10.631 -19.180 1.00 94.81 87 GLU A O 1
ATOM 679 N N . PHE A 1 88 ? 3.662 -9.834 -20.111 1.00 94.94 88 PHE A N 1
ATOM 680 C CA . PHE A 1 88 ? 2.786 -10.961 -19.797 1.00 94.94 88 PHE A CA 1
ATOM 681 C C . PHE A 1 88 ? 1.603 -11.022 -20.777 1.00 94.94 88 PHE A C 1
ATOM 683 O O . PHE A 1 88 ? 1.380 -10.106 -21.562 1.00 94.94 88 PHE A O 1
ATOM 690 N N . ASP A 1 89 ? 0.831 -12.110 -20.751 1.00 93.44 89 ASP A N 1
ATOM 691 C CA . ASP A 1 89 ? -0.324 -12.255 -21.644 1.00 93.44 89 ASP A CA 1
ATOM 692 C C . ASP A 1 89 ? -1.440 -11.238 -21.305 1.00 93.44 89 ASP A C 1
ATOM 694 O O . ASP A 1 89 ? -1.707 -11.002 -20.122 1.00 93.44 89 ASP A O 1
ATOM 698 N N . PRO A 1 90 ? -2.160 -10.680 -22.300 1.00 91.19 90 PRO A N 1
ATOM 699 C CA . PRO A 1 90 ? -3.320 -9.827 -22.048 1.00 91.19 90 PRO A CA 1
ATOM 700 C C . PRO A 1 90 ? -4.330 -10.483 -21.099 1.00 91.19 90 PRO A C 1
ATOM 702 O O . PRO A 1 90 ? -4.706 -11.645 -21.275 1.00 91.19 90 PRO A O 1
ATOM 705 N N . GLY A 1 91 ? -4.763 -9.732 -20.088 1.00 91.06 91 GLY A N 1
ATOM 706 C CA . GLY A 1 91 ? -5.680 -10.210 -19.051 1.00 91.06 91 GLY A CA 1
ATOM 707 C C . GLY A 1 91 ? -5.008 -10.986 -17.920 1.00 91.06 91 GLY A C 1
ATOM 708 O O . GLY A 1 91 ? -5.678 -11.367 -16.963 1.00 91.06 91 GLY A O 1
ATOM 709 N N . ALA A 1 92 ? -3.684 -11.173 -17.950 1.00 94.44 92 ALA A N 1
ATOM 710 C CA . ALA A 1 92 ? -2.963 -11.809 -16.850 1.00 94.44 92 ALA A CA 1
ATOM 711 C C . ALA A 1 92 ? -3.083 -11.034 -15.526 1.00 94.44 92 ALA A C 1
ATOM 713 O O . ALA A 1 92 ? -2.991 -11.651 -14.467 1.00 94.44 92 ALA A O 1
ATOM 714 N N . LEU A 1 93 ? -3.328 -9.718 -15.555 1.00 93.81 93 LEU A N 1
ATOM 715 C CA . LEU A 1 93 ? -3.549 -8.909 -14.348 1.00 93.81 93 LEU A CA 1
ATOM 716 C C . LEU A 1 93 ? -4.843 -9.271 -13.602 1.00 93.81 93 LEU A C 1
ATOM 718 O O . LEU A 1 93 ? -4.976 -8.916 -12.437 1.00 93.81 93 LEU A O 1
ATOM 722 N N . GLU A 1 94 ? -5.778 -9.998 -14.216 1.00 92.19 94 GLU A N 1
ATOM 723 C CA . GLU A 1 94 ? -6.953 -10.533 -13.510 1.00 92.19 94 GLU A CA 1
ATOM 724 C C . GLU A 1 94 ? -6.605 -11.741 -12.623 1.00 92.19 94 GLU A C 1
ATOM 726 O O . GLU A 1 94 ? -7.434 -12.206 -11.843 1.00 92.19 94 GLU A O 1
ATOM 731 N N . ASN A 1 95 ? -5.381 -12.265 -12.741 1.00 91.88 95 ASN A N 1
ATOM 732 C CA . ASN A 1 95 ? -4.900 -13.396 -11.967 1.00 91.88 95 ASN A CA 1
ATOM 733 C C . ASN A 1 95 ? -3.919 -12.945 -10.877 1.00 91.88 95 ASN A C 1
ATOM 735 O O . ASN A 1 95 ? -2.871 -12.360 -11.158 1.00 91.88 95 ASN A O 1
ATOM 739 N N . ASP A 1 96 ? -4.219 -13.316 -9.634 1.00 91.31 96 ASP A N 1
ATOM 740 C CA . ASP A 1 96 ? -3.406 -13.018 -8.453 1.00 91.31 96 ASP A CA 1
ATOM 741 C C . ASP A 1 96 ? -1.959 -13.524 -8.574 1.00 91.31 96 ASP A C 1
ATOM 743 O O . ASP A 1 96 ? -1.035 -12.881 -8.077 1.00 91.31 96 ASP A O 1
ATOM 747 N N . THR A 1 97 ? -1.710 -14.617 -9.309 1.00 93.56 97 THR A N 1
ATOM 748 C CA . THR A 1 97 ? -0.339 -15.120 -9.511 1.00 93.56 97 THR A CA 1
ATOM 749 C C . THR A 1 97 ? 0.550 -14.138 -10.272 1.00 93.56 97 THR A C 1
ATOM 751 O O . THR A 1 97 ? 1.762 -14.124 -10.070 1.00 93.56 97 THR A O 1
ATOM 754 N N . THR A 1 98 ? -0.035 -13.317 -11.147 1.00 95.56 98 THR A N 1
ATOM 755 C CA . THR A 1 98 ? 0.698 -12.273 -11.875 1.00 95.56 98 THR A CA 1
ATOM 756 C C . THR A 1 98 ? 1.141 -11.177 -10.915 1.00 95.56 98 THR A C 1
ATOM 758 O O . THR A 1 98 ? 2.284 -10.740 -10.974 1.00 95.56 98 THR A O 1
ATOM 761 N N . TRP A 1 99 ? 0.282 -10.789 -9.973 1.00 96.31 99 TRP A N 1
ATOM 762 C CA . TRP A 1 99 ? 0.612 -9.806 -8.943 1.00 96.31 99 TRP A CA 1
ATOM 763 C C . TRP A 1 99 ? 1.689 -10.299 -7.986 1.00 96.31 99 TRP A C 1
ATOM 765 O O . TRP A 1 99 ? 2.598 -9.542 -7.663 1.00 96.31 99 TRP A O 1
ATOM 775 N N . MET A 1 100 ? 1.646 -11.577 -7.608 1.00 96.00 100 MET A N 1
ATOM 776 C CA . MET A 1 100 ? 2.707 -12.200 -6.812 1.00 96.00 100 MET A CA 1
ATOM 777 C C . MET A 1 100 ? 4.048 -12.217 -7.560 1.00 96.00 100 MET A C 1
ATOM 779 O O . MET A 1 100 ? 5.089 -11.955 -6.967 1.00 96.00 100 MET A O 1
ATOM 783 N N . MET A 1 101 ? 4.037 -12.479 -8.872 1.00 96.56 101 MET A N 1
ATOM 784 C CA . MET A 1 101 ? 5.242 -12.399 -9.707 1.00 96.56 101 MET A CA 1
ATOM 785 C C . MET A 1 101 ? 5.791 -10.967 -9.782 1.00 96.56 101 MET A C 1
ATOM 787 O O . MET A 1 101 ? 6.996 -10.770 -9.643 1.00 96.56 101 MET A O 1
ATOM 791 N N . LEU A 1 102 ? 4.924 -9.964 -9.944 1.00 97.06 102 LEU A N 1
ATOM 792 C CA . LEU A 1 102 ? 5.329 -8.555 -9.925 1.00 97.06 102 LEU A CA 1
ATOM 793 C C . LEU A 1 102 ? 5.901 -8.149 -8.559 1.00 97.06 102 LEU A C 1
ATOM 795 O O . LEU A 1 102 ? 6.913 -7.455 -8.511 1.00 97.06 102 LEU A O 1
ATOM 799 N N . ALA A 1 103 ? 5.307 -8.624 -7.462 1.00 96.75 103 ALA A N 1
ATOM 800 C CA . ALA A 1 103 ? 5.798 -8.380 -6.109 1.00 96.75 103 ALA A CA 1
ATOM 801 C C . ALA A 1 103 ? 7.199 -8.969 -5.891 1.00 96.75 103 ALA A C 1
ATOM 803 O O . ALA A 1 103 ? 8.058 -8.299 -5.323 1.00 96.75 103 ALA A O 1
ATOM 804 N N . ASP A 1 104 ? 7.457 -10.177 -6.399 1.00 96.94 104 ASP A N 1
ATOM 805 C CA . ASP A 1 104 ? 8.780 -10.809 -6.335 1.00 96.94 104 ASP A CA 1
ATOM 806 C C . ASP A 1 104 ? 9.834 -10.030 -7.144 1.00 96.94 104 ASP A C 1
ATOM 808 O O . ASP A 1 104 ? 10.944 -9.800 -6.663 1.00 96.94 104 ASP A O 1
ATOM 812 N N . LEU A 1 105 ? 9.480 -9.532 -8.336 1.00 96.44 105 LEU A N 1
ATOM 813 C CA . LEU A 1 105 ? 10.370 -8.679 -9.136 1.00 96.44 105 LEU A CA 1
ATOM 814 C C . LEU A 1 105 ? 10.683 -7.345 -8.442 1.00 96.44 105 LEU A C 1
ATOM 816 O O . LEU A 1 105 ? 11.832 -6.897 -8.443 1.00 96.44 105 LEU A O 1
ATOM 820 N N . GLU A 1 106 ? 9.677 -6.708 -7.844 1.00 95.12 106 GLU A N 1
ATOM 821 C CA . GLU A 1 106 ? 9.853 -5.477 -7.068 1.00 95.12 106 GLU A CA 1
ATOM 822 C C . GLU A 1 106 ? 10.720 -5.716 -5.822 1.00 95.12 106 GLU A C 1
ATOM 824 O O . GLU A 1 106 ? 11.622 -4.923 -5.544 1.00 95.12 106 GLU A O 1
ATOM 829 N N . ALA A 1 107 ? 10.521 -6.839 -5.125 1.00 94.62 107 ALA A N 1
ATOM 830 C CA . ALA A 1 107 ? 11.341 -7.262 -3.993 1.00 94.62 107 ALA A CA 1
ATOM 831 C C . ALA A 1 107 ? 12.809 -7.491 -4.391 1.00 94.62 107 ALA A C 1
ATOM 833 O O . ALA A 1 107 ? 13.717 -7.009 -3.713 1.00 94.62 107 ALA A O 1
ATOM 834 N N . GLU A 1 108 ? 13.059 -8.150 -5.524 1.00 93.75 108 GLU A N 1
ATOM 835 C CA . GLU A 1 108 ? 14.414 -8.347 -6.048 1.00 93.75 108 GLU A CA 1
ATOM 836 C C . GLU A 1 108 ? 15.088 -7.003 -6.372 1.00 93.75 108 GLU A C 1
ATOM 838 O O . GLU A 1 108 ? 16.248 -6.765 -6.019 1.00 93.75 108 GLU A O 1
ATOM 843 N N . MET A 1 109 ? 14.348 -6.066 -6.978 1.00 91.31 109 MET A N 1
ATOM 844 C CA . MET A 1 109 ? 14.849 -4.710 -7.225 1.00 91.31 109 MET A CA 1
ATOM 845 C C . MET A 1 109 ? 15.151 -3.955 -5.923 1.00 91.31 109 MET A C 1
ATOM 847 O O . MET A 1 109 ? 16.147 -3.225 -5.872 1.00 91.31 109 MET A O 1
ATOM 851 N N . LEU A 1 110 ? 14.357 -4.150 -4.862 1.00 89.62 110 LEU A N 1
ATOM 852 C CA . LEU A 1 110 ? 14.590 -3.584 -3.526 1.00 89.62 110 LEU A CA 1
ATOM 853 C C . LEU A 1 110 ? 15.806 -4.197 -2.820 1.00 89.62 110 LEU A C 1
ATOM 855 O O . LEU A 1 110 ? 16.509 -3.500 -2.088 1.00 89.62 110 LEU A O 1
ATOM 859 N N . GLU A 1 111 ? 16.126 -5.463 -3.057 1.00 90.12 111 GLU A N 1
ATOM 860 C CA . GLU A 1 111 ? 17.263 -6.135 -2.411 1.00 90.12 111 GLU A CA 1
ATOM 861 C C . GLU A 1 111 ? 18.567 -6.049 -3.189 1.00 90.12 111 GLU A C 1
ATOM 863 O O . GLU A 1 111 ? 19.634 -6.281 -2.620 1.00 90.12 111 GLU A O 1
ATOM 868 N N . HIS A 1 112 ? 18.513 -5.649 -4.460 1.00 86.94 112 HIS A N 1
ATOM 869 C CA . HIS A 1 112 ? 19.689 -5.579 -5.316 1.00 86.94 112 HIS A CA 1
ATOM 870 C C . HIS A 1 112 ? 20.850 -4.794 -4.663 1.00 86.94 112 HIS A C 1
ATOM 872 O O . HIS A 1 112 ? 20.841 -3.566 -4.515 1.00 86.94 112 HIS A O 1
ATOM 878 N N . SER A 1 113 ? 21.882 -5.525 -4.238 1.00 76.69 113 SER A N 1
ATOM 879 C CA . SER A 1 113 ? 22.886 -5.020 -3.296 1.00 76.69 113 SER A CA 1
ATOM 880 C C . SER A 1 113 ? 23.682 -3.839 -3.842 1.00 76.69 113 SER A C 1
ATOM 882 O O . SER A 1 113 ? 24.002 -2.910 -3.100 1.00 76.69 113 SER A O 1
ATOM 884 N N . ASN A 1 114 ? 23.975 -3.846 -5.143 1.00 76.88 114 ASN A N 1
ATOM 885 C CA . ASN A 1 114 ? 24.821 -2.833 -5.773 1.00 76.88 114 ASN A CA 1
ATOM 886 C C . ASN A 1 114 ? 24.126 -1.470 -5.891 1.00 76.88 114 ASN A C 1
ATOM 888 O O . ASN A 1 114 ? 24.806 -0.453 -5.907 1.00 76.88 114 ASN A O 1
ATOM 892 N N . SER A 1 115 ? 22.789 -1.436 -5.926 1.00 75.06 115 SER A N 1
ATOM 893 C CA . SER A 1 115 ? 22.021 -0.183 -5.966 1.00 75.06 115 SER A CA 1
ATOM 894 C C . SER A 1 115 ? 21.726 0.386 -4.580 1.00 75.06 115 SER A C 1
ATOM 896 O O . SER A 1 115 ? 21.481 1.578 -4.466 1.00 75.06 115 SER A O 1
ATOM 898 N N . SER A 1 116 ? 21.769 -0.434 -3.523 1.00 75.31 116 SER A N 1
ATOM 899 C CA . SER A 1 116 ? 21.299 -0.080 -2.170 1.00 75.31 116 SER A CA 1
ATOM 900 C C . SER A 1 116 ? 21.850 1.229 -1.592 1.00 75.31 116 SER A C 1
ATOM 902 O O . SER A 1 116 ? 21.114 1.955 -0.932 1.00 75.31 116 SER A O 1
ATOM 904 N N . LYS A 1 117 ? 23.119 1.552 -1.862 1.00 74.19 117 LYS A N 1
ATOM 905 C CA . LYS A 1 117 ? 23.792 2.766 -1.363 1.00 74.19 117 LYS A CA 1
ATOM 906 C C . LYS A 1 117 ? 23.402 4.043 -2.100 1.00 74.19 117 LYS A C 1
ATOM 908 O O . LYS A 1 117 ? 23.69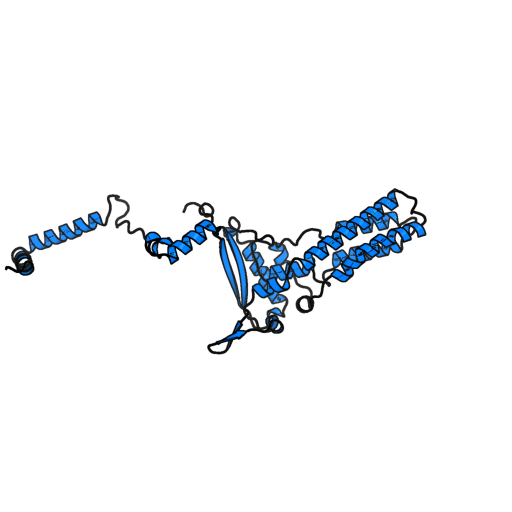1 5.128 -1.611 1.00 74.19 117 LYS A O 1
ATOM 913 N N . HIS A 1 118 ? 22.794 3.889 -3.266 1.00 76.50 118 HIS A N 1
ATOM 914 C CA . HIS A 1 118 ? 22.480 4.968 -4.190 1.00 76.50 118 HIS A CA 1
ATOM 915 C C . HIS A 1 118 ? 20.981 5.103 -4.386 1.00 76.50 118 HIS A C 1
ATOM 917 O O . HIS A 1 118 ? 20.551 5.901 -5.192 1.00 76.50 118 HIS A O 1
ATOM 923 N N . ARG A 1 119 ? 20.147 4.324 -3.699 1.00 79.31 119 ARG A N 1
ATOM 924 C CA . ARG A 1 119 ? 18.705 4.436 -3.888 1.00 79.31 119 ARG A CA 1
ATOM 925 C C . ARG A 1 119 ? 18.179 5.728 -3.286 1.00 79.31 119 ARG A C 1
ATOM 927 O O . ARG A 1 119 ? 18.452 6.027 -2.125 1.00 79.31 119 ARG A O 1
ATOM 934 N N . LEU A 1 120 ? 17.366 6.437 -4.057 1.00 77.31 120 LEU A N 1
ATOM 935 C CA . LEU A 1 120 ? 16.597 7.564 -3.551 1.00 77.31 120 LEU A CA 1
ATOM 936 C C . LEU A 1 120 ? 15.282 7.053 -2.981 1.00 77.31 120 LEU A C 1
ATOM 938 O O . LEU A 1 120 ? 14.548 6.325 -3.647 1.00 77.31 120 LEU A O 1
ATOM 942 N N . ASP A 1 121 ? 14.987 7.442 -1.745 1.00 73.25 121 ASP A N 1
ATOM 943 C CA . ASP A 1 121 ? 13.676 7.208 -1.156 1.00 73.25 121 ASP A CA 1
ATOM 944 C C . ASP A 1 121 ? 12.701 8.284 -1.641 1.00 73.25 121 ASP A C 1
ATOM 946 O O . ASP A 1 121 ? 12.921 9.483 -1.460 1.00 73.25 121 ASP A O 1
ATOM 950 N N . THR A 1 122 ? 11.614 7.846 -2.268 1.00 67.81 122 THR A N 1
ATOM 951 C CA . THR A 1 122 ? 10.546 8.727 -2.756 1.00 67.81 122 THR A CA 1
ATOM 952 C C . THR A 1 122 ? 9.494 9.029 -1.679 1.00 67.81 122 THR A C 1
ATOM 954 O O . THR A 1 122 ? 8.497 9.696 -1.950 1.00 67.81 122 THR A O 1
ATOM 957 N N . GLY A 1 123 ? 9.699 8.539 -0.450 1.00 66.00 123 GLY A N 1
ATOM 958 C CA . GLY A 1 123 ? 8.765 8.624 0.675 1.00 66.00 123 GLY A CA 1
ATOM 959 C C . GLY A 1 123 ? 7.792 7.444 0.753 1.00 66.00 123 GLY A C 1
ATOM 960 O O . GLY A 1 123 ? 7.208 7.208 1.807 1.00 66.00 123 GLY A O 1
ATOM 961 N N . ILE A 1 124 ? 7.640 6.688 -0.337 1.00 62.38 124 ILE A N 1
ATOM 962 C CA . ILE A 1 124 ? 6.909 5.410 -0.398 1.00 62.38 124 ILE A CA 1
ATOM 963 C C . ILE A 1 124 ? 7.849 4.228 -0.693 1.00 62.38 124 ILE A C 1
ATOM 965 O O . ILE A 1 124 ? 7.387 3.120 -0.951 1.00 62.38 124 ILE A O 1
ATOM 969 N N . GLY A 1 125 ? 9.165 4.464 -0.658 1.00 72.69 125 GLY A N 1
ATOM 970 C CA . GLY A 1 125 ? 10.198 3.504 -1.022 1.00 72.69 125 GLY A CA 1
ATOM 971 C C . GLY A 1 125 ? 11.040 3.961 -2.212 1.00 72.69 125 GLY A C 1
ATOM 972 O O . GLY A 1 125 ? 10.805 4.998 -2.837 1.00 72.69 125 GLY A O 1
ATOM 973 N N . SER A 1 126 ? 12.055 3.163 -2.529 1.00 77.12 126 SER A N 1
ATOM 974 C CA . SER A 1 126 ? 12.995 3.429 -3.628 1.00 77.12 126 SER A CA 1
ATOM 975 C C . SER A 1 126 ? 12.653 2.723 -4.940 1.00 77.12 126 SER A C 1
ATOM 977 O O . SER A 1 126 ? 13.221 3.041 -5.988 1.00 77.12 126 SER A O 1
ATOM 979 N N . VAL A 1 127 ? 11.716 1.777 -4.880 1.00 86.75 127 VAL A N 1
ATOM 980 C CA . VAL A 1 127 ? 11.155 1.059 -6.021 1.00 86.75 127 VAL A CA 1
ATOM 981 C C . VAL A 1 127 ? 9.670 1.385 -6.078 1.00 86.75 127 VAL A C 1
ATOM 983 O O . VAL A 1 127 ? 8.955 1.222 -5.095 1.00 86.75 127 VAL A O 1
ATOM 986 N N . LEU A 1 128 ? 9.226 1.871 -7.232 1.00 87.12 128 LEU A N 1
ATOM 987 C CA . LEU A 1 128 ? 7.835 2.151 -7.546 1.00 87.12 128 LEU A CA 1
ATOM 988 C C . LEU A 1 128 ? 7.375 1.175 -8.614 1.00 87.12 128 LEU A C 1
ATOM 990 O O . LEU A 1 128 ? 7.816 1.243 -9.763 1.00 87.12 128 LEU A O 1
ATOM 994 N N . GLY A 1 129 ? 6.464 0.295 -8.237 1.00 93.19 129 GLY A N 1
ATOM 995 C CA . GLY A 1 129 ? 5.805 -0.599 -9.166 1.00 93.19 129 GLY A CA 1
ATOM 996 C C . GLY A 1 129 ? 4.354 -0.862 -8.772 1.00 93.19 129 GLY A C 1
ATOM 997 O O . GLY A 1 129 ? 3.883 -0.406 -7.719 1.00 93.19 129 GLY A O 1
ATOM 998 N N . PRO A 1 130 ? 3.604 -1.532 -9.660 1.00 94.69 130 PRO A N 1
ATOM 999 C CA . PRO A 1 130 ? 2.195 -1.816 -9.445 1.00 94.69 130 PRO A CA 1
ATOM 1000 C C . PRO A 1 130 ? 1.953 -2.714 -8.221 1.00 94.69 130 PRO A C 1
ATOM 1002 O O . PRO A 1 130 ? 0.966 -2.500 -7.519 1.00 94.69 130 PRO A O 1
ATOM 1005 N N . ALA A 1 131 ? 2.830 -3.674 -7.914 1.00 95.56 131 ALA A N 1
ATOM 1006 C CA . ALA A 1 131 ? 2.634 -4.582 -6.787 1.00 95.56 131 ALA A CA 1
ATOM 1007 C C . ALA A 1 131 ? 2.811 -3.876 -5.437 1.00 95.56 131 ALA A C 1
ATOM 1009 O O . ALA A 1 131 ? 1.990 -4.074 -4.549 1.00 95.56 131 ALA A O 1
ATOM 1010 N N . SER A 1 132 ? 3.790 -2.980 -5.291 1.00 93.75 132 SER A N 1
ATOM 1011 C CA . SER A 1 132 ? 3.961 -2.171 -4.074 1.00 93.75 132 SER A CA 1
ATOM 1012 C C . SER A 1 132 ? 2.749 -1.285 -3.792 1.00 93.75 132 SER A C 1
ATOM 1014 O O . SER A 1 132 ? 2.297 -1.175 -2.650 1.00 93.75 132 SER A O 1
ATOM 1016 N N . ALA A 1 133 ? 2.174 -0.680 -4.835 1.00 93.44 133 ALA A N 1
ATOM 1017 C CA . ALA A 1 133 ? 0.958 0.112 -4.698 1.00 93.44 133 ALA A CA 1
ATOM 1018 C C . ALA A 1 133 ? -0.262 -0.763 -4.346 1.00 93.44 133 ALA A C 1
ATOM 1020 O O . ALA A 1 133 ? -1.047 -0.391 -3.473 1.00 93.44 133 ALA A O 1
ATOM 1021 N N . ALA A 1 134 ? -0.397 -1.940 -4.963 1.00 95.25 134 ALA A N 1
ATOM 1022 C CA . ALA A 1 134 ? -1.447 -2.904 -4.635 1.00 95.25 134 ALA A CA 1
ATOM 1023 C C . ALA A 1 134 ? -1.318 -3.442 -3.199 1.00 95.25 134 ALA A C 1
ATOM 1025 O O . ALA A 1 134 ? -2.309 -3.508 -2.471 1.00 95.25 134 ALA A O 1
ATOM 1026 N N . TYR A 1 135 ? -0.098 -3.740 -2.752 1.00 94.69 135 TYR A N 1
ATOM 1027 C CA . TYR A 1 135 ? 0.207 -4.124 -1.378 1.00 94.69 135 TYR A CA 1
ATOM 1028 C C . TYR A 1 135 ? -0.206 -3.023 -0.395 1.00 94.69 135 TYR A C 1
ATOM 1030 O O . TYR A 1 135 ? -0.973 -3.282 0.536 1.00 94.69 135 TYR A O 1
ATOM 1038 N N . GLY A 1 136 ? 0.202 -1.775 -0.646 1.00 92.69 136 GLY A N 1
ATOM 1039 C CA . GLY A 1 136 ? -0.198 -0.629 0.171 1.00 92.69 136 GLY A CA 1
ATOM 1040 C C . GLY A 1 136 ? -1.720 -0.449 0.244 1.00 92.69 136 GLY A C 1
ATOM 1041 O O . GLY A 1 136 ? -2.268 -0.252 1.334 1.00 92.69 136 GLY A O 1
ATOM 1042 N N . TRP A 1 137 ? -2.422 -0.605 -0.884 1.00 94.56 137 TRP A N 1
ATOM 1043 C CA . TRP A 1 137 ? -3.886 -0.594 -0.921 1.00 94.56 137 TRP A CA 1
ATOM 1044 C C . TRP A 1 137 ? -4.486 -1.730 -0.085 1.00 94.56 137 TRP A C 1
ATOM 1046 O O . TRP A 1 137 ? -5.370 -1.484 0.739 1.00 94.56 137 TRP A O 1
ATOM 1056 N N . SER A 1 138 ? -3.968 -2.953 -0.227 1.00 94.25 138 SER A N 1
ATOM 1057 C CA . SER A 1 138 ? -4.452 -4.127 0.509 1.00 94.25 138 SER A CA 1
ATOM 1058 C C . SER A 1 138 ? -4.334 -3.952 2.026 1.00 94.25 138 SER A C 1
ATOM 1060 O O . SER A 1 138 ? -5.226 -4.336 2.781 1.00 94.25 138 SER A O 1
ATOM 1062 N N . MET A 1 139 ? -3.268 -3.296 2.485 1.00 92.31 139 MET A N 1
ATOM 1063 C CA . MET A 1 139 ? -3.005 -3.098 3.907 1.00 92.31 139 MET A CA 1
ATOM 1064 C C . MET A 1 139 ? -3.789 -1.924 4.500 1.00 92.31 139 MET A C 1
ATOM 1066 O O . MET A 1 139 ? -4.232 -2.005 5.647 1.00 92.31 139 MET A O 1
ATOM 1070 N N . MET A 1 140 ? -4.017 -0.849 3.740 1.00 92.12 140 MET A N 1
ATOM 1071 C CA . MET A 1 140 ? -4.608 0.391 4.273 1.00 92.12 140 MET A CA 1
ATOM 1072 C C . MET A 1 140 ? -6.068 0.630 3.894 1.00 92.12 140 MET A C 1
ATOM 1074 O O . MET A 1 140 ? -6.768 1.354 4.610 1.00 92.12 140 MET A O 1
ATOM 1078 N N . VAL A 1 141 ? -6.525 0.057 2.783 1.00 94.69 141 VAL A N 1
ATOM 1079 C CA . VAL A 1 141 ? -7.792 0.419 2.138 1.00 94.69 141 VAL A CA 1
ATOM 1080 C C . VAL A 1 141 ? -8.738 -0.769 2.014 1.00 94.69 141 VAL A C 1
ATOM 1082 O O . VAL A 1 141 ? -9.923 -0.584 2.284 1.00 94.69 141 VAL A O 1
ATOM 1085 N N . ASP A 1 142 ? -8.246 -1.958 1.647 1.00 94.75 142 ASP A N 1
ATOM 1086 C CA . ASP A 1 142 ? -9.096 -3.107 1.295 1.00 94.75 142 ASP A CA 1
ATOM 1087 C C . ASP A 1 142 ? -10.088 -3.463 2.414 1.00 94.75 142 ASP A C 1
ATOM 1089 O O . ASP A 1 142 ? -9.647 -3.837 3.505 1.00 94.75 142 ASP A O 1
ATOM 1093 N N . PRO A 1 143 ? -11.410 -3.377 2.187 1.00 93.62 143 PRO A N 1
ATOM 1094 C CA . PRO A 1 143 ? -12.410 -3.680 3.206 1.00 93.62 143 PRO A CA 1
ATOM 1095 C C . PRO A 1 143 ? -12.442 -5.141 3.671 1.00 93.62 143 PRO A C 1
ATOM 1097 O O . PRO A 1 143 ? -13.121 -5.398 4.656 1.00 93.62 143 PRO A O 1
ATOM 1100 N N . GLU A 1 144 ? -11.744 -6.069 3.011 1.00 92.19 144 GLU A N 1
ATOM 1101 C CA . GLU A 1 144 ? -11.711 -7.489 3.409 1.00 92.19 144 GLU A CA 1
ATOM 1102 C C . GLU A 1 144 ? -10.452 -7.867 4.213 1.00 92.19 144 GLU A C 1
ATOM 1104 O O . GLU A 1 144 ? -10.451 -8.856 4.940 1.00 92.19 144 GLU A O 1
ATOM 1109 N N . ASN A 1 145 ? -9.386 -7.060 4.170 1.00 87.50 145 ASN A N 1
ATOM 1110 C CA . ASN A 1 145 ? -8.212 -7.260 5.028 1.00 87.50 145 ASN A CA 1
ATOM 1111 C C . ASN A 1 145 ? -8.419 -6.549 6.380 1.00 87.50 145 ASN A C 1
ATOM 1113 O O . ASN A 1 145 ? -7.930 -5.439 6.611 1.00 87.50 145 ASN A O 1
ATOM 1117 N N . VAL A 1 146 ? -9.227 -7.161 7.250 1.00 86.50 146 VAL A N 1
ATOM 1118 C CA . VAL A 1 146 ? -9.805 -6.507 8.441 1.00 86.50 146 VAL A CA 1
ATOM 1119 C C . VAL A 1 146 ? -9.481 -7.177 9.773 1.00 86.50 146 VAL A C 1
ATOM 1121 O O . VAL A 1 146 ? -10.041 -6.780 10.783 1.00 86.50 146 VAL A O 1
ATOM 1124 N N . THR A 1 147 ? -8.515 -8.094 9.845 1.00 91.31 147 THR A N 1
ATOM 1125 C CA . THR A 1 147 ? -8.201 -8.860 11.073 1.00 91.31 147 THR A CA 1
ATOM 1126 C C . THR A 1 147 ? -8.084 -8.009 12.348 1.00 91.31 147 THR A C 1
ATOM 1128 O O . THR A 1 147 ? -8.583 -8.387 13.406 1.00 91.31 147 THR A O 1
ATOM 1131 N N . TRP A 1 148 ? -7.432 -6.844 12.274 1.00 93.25 148 TRP A N 1
ATOM 1132 C CA . TRP A 1 148 ? -7.298 -5.938 13.422 1.00 93.25 148 TRP A CA 1
ATOM 1133 C C . TRP A 1 148 ? -8.592 -5.156 13.722 1.00 93.25 148 TRP A C 1
ATOM 1135 O O . TRP A 1 148 ? -8.877 -4.866 14.882 1.00 93.25 148 TRP A O 1
ATOM 1145 N N . LEU A 1 149 ? -9.391 -4.841 12.697 1.00 93.75 149 LEU A N 1
ATOM 1146 C CA . LEU A 1 149 ? -10.709 -4.219 12.854 1.00 93.75 149 LEU A CA 1
ATOM 1147 C C . LEU A 1 149 ? -11.705 -5.196 13.480 1.00 93.75 149 LEU A C 1
ATOM 1149 O O . LEU A 1 149 ? -12.456 -4.789 14.363 1.00 93.75 149 LEU A O 1
ATOM 1153 N N . ASP A 1 150 ? -11.666 -6.466 13.081 1.00 94.38 150 ASP A N 1
ATOM 1154 C CA . ASP A 1 150 ? -12.488 -7.529 13.658 1.00 94.38 150 ASP A CA 1
ATOM 1155 C C . ASP A 1 150 ? -12.158 -7.713 15.146 1.00 94.38 150 ASP A C 1
ATOM 1157 O O . ASP A 1 150 ? -13.056 -7.760 15.981 1.00 94.38 150 ASP A O 1
ATOM 1161 N N . ALA A 1 151 ? -10.869 -7.703 15.514 1.00 95.94 151 ALA A N 1
ATOM 1162 C CA . ALA A 1 151 ? -10.443 -7.778 16.914 1.00 95.94 151 ALA A CA 1
ATOM 1163 C C . ALA A 1 151 ? -10.950 -6.592 17.763 1.00 95.94 151 ALA A C 1
ATOM 1165 O O . ALA A 1 151 ? -11.350 -6.769 18.920 1.00 95.94 151 ALA A O 1
ATOM 1166 N N . ILE A 1 152 ? -10.963 -5.379 17.198 1.00 96.69 152 ILE A N 1
ATOM 1167 C CA . ILE A 1 152 ? -11.573 -4.201 17.831 1.00 96.69 152 ILE A CA 1
ATOM 1168 C C . ILE A 1 152 ? -13.082 -4.402 17.995 1.00 96.69 152 ILE A C 1
ATOM 1170 O O . ILE A 1 152 ? -13.615 -4.157 19.077 1.00 96.69 152 ILE A O 1
ATOM 1174 N N . GLU A 1 153 ? -13.781 -4.828 16.944 1.00 95.62 153 GLU A N 1
ATOM 1175 C CA . GLU A 1 153 ? -15.231 -5.017 16.986 1.00 95.62 153 GLU A CA 1
ATOM 1176 C C . GLU A 1 153 ? -15.628 -6.092 18.016 1.00 95.62 153 GLU A C 1
ATOM 1178 O O . GLU A 1 153 ? -16.531 -5.867 18.827 1.00 95.62 153 GLU A O 1
ATOM 1183 N N . ASP A 1 154 ? -14.898 -7.205 18.077 1.00 96.69 154 ASP A N 1
ATOM 1184 C CA . ASP A 1 154 ? -15.127 -8.289 19.035 1.00 96.69 154 ASP A CA 1
ATOM 1185 C C . ASP A 1 154 ? -14.936 -7.835 20.492 1.00 96.69 154 ASP A C 1
ATOM 1187 O O . ASP A 1 154 ? -15.812 -8.043 21.340 1.00 96.69 154 ASP A O 1
ATOM 1191 N N . THR A 1 155 ? -13.813 -7.176 20.800 1.00 97.31 155 THR A N 1
ATOM 1192 C CA . THR A 1 155 ? -13.510 -6.688 22.163 1.00 97.31 155 THR A CA 1
ATOM 1193 C C . THR A 1 155 ? -14.442 -5.555 22.602 1.00 97.31 155 THR A C 1
ATOM 1195 O O . THR A 1 155 ? -14.825 -5.453 23.774 1.00 97.31 155 THR A O 1
ATOM 1198 N N . MET A 1 156 ? -14.899 -4.740 21.654 1.00 96.69 156 MET A N 1
ATOM 1199 C CA . MET A 1 156 ? -15.936 -3.738 21.867 1.00 96.69 156 MET A CA 1
ATOM 1200 C C . MET A 1 156 ? -17.279 -4.382 22.235 1.00 96.69 156 MET A C 1
ATOM 1202 O O . MET A 1 156 ? -17.902 -3.986 23.227 1.00 96.69 156 MET A O 1
ATOM 1206 N N . PHE A 1 157 ? -17.718 -5.406 21.496 1.00 97.00 157 PHE A N 1
ATOM 1207 C CA . PHE A 1 157 ? -18.956 -6.117 21.818 1.00 97.00 157 PHE A CA 1
ATOM 1208 C C . PHE A 1 157 ? -18.877 -6.832 23.170 1.00 97.00 157 PHE A C 1
ATOM 1210 O O . PHE A 1 157 ? -19.859 -6.820 23.920 1.00 97.00 157 PHE A O 1
ATOM 1217 N N . ALA A 1 158 ? -17.716 -7.388 23.524 1.00 97.56 158 ALA A N 1
ATOM 1218 C CA . ALA A 1 158 ? -17.477 -7.955 24.848 1.00 97.56 158 ALA A CA 1
ATOM 1219 C C . ALA A 1 158 ? -17.611 -6.887 25.951 1.00 97.56 158 ALA A C 1
ATOM 1221 O O . ALA A 1 158 ? -18.349 -7.088 26.919 1.00 97.56 158 ALA A O 1
ATOM 1222 N N . SER A 1 159 ? -17.033 -5.698 25.744 1.00 97.19 159 SER A N 1
ATOM 1223 C CA . SER A 1 159 ? -17.173 -4.549 26.653 1.00 97.19 159 SER A CA 1
ATOM 1224 C C . SER A 1 159 ? -18.626 -4.101 26.835 1.00 97.19 159 SER A C 1
ATOM 1226 O O . SER A 1 159 ? -19.019 -3.709 27.933 1.00 97.19 159 SER A O 1
ATOM 1228 N N . TYR A 1 160 ? -19.455 -4.175 25.790 1.00 97.56 160 TYR A N 1
ATOM 1229 C CA . TYR A 1 160 ? -20.885 -3.852 25.877 1.00 97.56 160 TYR A CA 1
ATOM 1230 C C . TYR A 1 160 ? -21.711 -4.905 26.611 1.00 97.56 160 TYR A C 1
ATOM 1232 O O . TYR A 1 160 ? -22.706 -4.567 27.253 1.00 97.56 160 TYR A O 1
ATOM 1240 N N . ALA A 1 161 ? -21.329 -6.175 26.489 1.00 97.06 161 ALA A N 1
ATOM 1241 C CA . ALA A 1 161 ? -21.988 -7.289 27.161 1.00 97.06 161 ALA A CA 1
ATOM 1242 C C . ALA A 1 161 ? -21.509 -7.482 28.611 1.00 97.06 161 ALA A C 1
ATOM 1244 O O . ALA A 1 161 ? -22.100 -8.269 29.359 1.00 97.06 161 ALA A O 1
ATOM 1245 N N . ALA A 1 162 ? -20.445 -6.783 29.006 1.00 96.88 162 ALA A N 1
ATOM 1246 C CA . ALA A 1 162 ? -19.834 -6.902 30.314 1.00 96.88 162 ALA A CA 1
ATOM 1247 C C . ALA A 1 162 ? -20.772 -6.476 31.453 1.00 96.88 162 ALA A C 1
ATOM 1249 O O . ALA A 1 162 ? -21.704 -5.686 31.306 1.00 96.88 162 ALA A O 1
ATOM 1250 N N . ASN A 1 163 ? -20.477 -6.987 32.644 1.00 96.19 163 ASN A N 1
ATOM 1251 C CA . 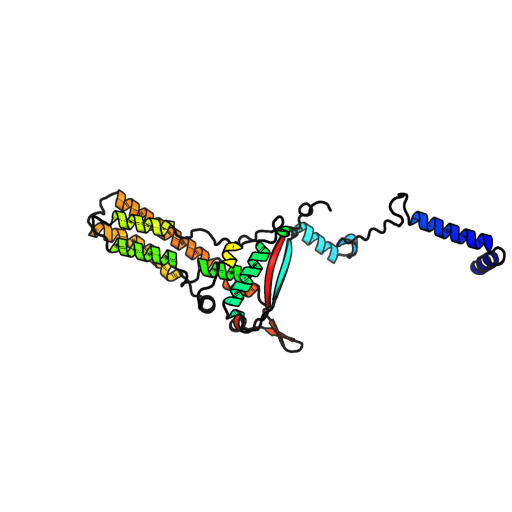ASN A 1 163 ? -21.147 -6.613 33.887 1.00 96.19 163 ASN A CA 1
ATOM 1252 C C . ASN A 1 163 ? -20.164 -5.923 34.844 1.00 96.19 163 ASN A C 1
ATOM 1254 O O . ASN A 1 163 ? -18.968 -5.845 34.577 1.00 96.19 163 ASN A O 1
ATOM 1258 N N . THR A 1 164 ? -20.643 -5.486 36.009 1.00 96.56 164 THR A N 1
ATOM 1259 C CA . THR A 1 164 ? -19.844 -4.762 37.016 1.00 96.56 164 THR A CA 1
ATOM 1260 C C . THR A 1 164 ? -18.525 -5.455 37.395 1.00 96.56 164 THR A C 1
ATOM 1262 O O . THR A 1 164 ? -17.562 -4.779 37.738 1.00 96.56 164 THR A O 1
ATOM 1265 N N . SER A 1 165 ? -18.449 -6.790 37.344 1.00 95.50 165 SER A N 1
ATOM 1266 C CA . SER A 1 165 ? -17.232 -7.535 37.714 1.00 95.50 165 SER A CA 1
ATOM 1267 C C . SER A 1 165 ? -16.234 -7.744 36.573 1.00 95.50 165 SER A C 1
ATOM 1269 O O . SER A 1 165 ? -15.073 -8.020 36.848 1.00 95.50 165 SER A O 1
ATOM 1271 N N . THR A 1 166 ? -16.675 -7.610 35.322 1.00 96.88 166 THR A N 1
ATOM 1272 C CA . THR A 1 166 ? -15.893 -7.936 34.111 1.00 96.88 166 THR A CA 1
ATOM 1273 C C . THR A 1 166 ? -15.568 -6.704 33.274 1.00 96.88 166 THR A C 1
ATOM 1275 O O . THR A 1 166 ? -14.584 -6.700 32.552 1.00 96.88 166 THR A O 1
ATOM 1278 N N . PHE A 1 167 ? -16.324 -5.611 33.423 1.00 97.88 167 PHE A N 1
ATOM 1279 C CA . PHE A 1 167 ? -16.201 -4.423 32.576 1.00 97.88 167 PHE A CA 1
ATOM 1280 C C . PHE A 1 167 ? -14.782 -3.848 32.504 1.00 97.88 167 PHE A C 1
ATOM 1282 O O . PHE A 1 167 ? -14.324 -3.516 31.423 1.00 97.88 167 PHE A O 1
ATOM 1289 N N . SER A 1 168 ? -14.053 -3.768 33.621 1.00 97.25 168 SER A N 1
ATOM 1290 C CA . SER A 1 168 ? -12.680 -3.236 33.602 1.00 97.25 168 SER A CA 1
ATOM 1291 C C . SER A 1 168 ? -11.693 -4.129 32.836 1.00 97.25 168 SER A C 1
ATOM 1293 O O . SER A 1 168 ? -10.779 -3.616 32.194 1.00 97.25 168 SER A O 1
ATOM 1295 N N . GLU A 1 169 ? -11.877 -5.450 32.895 1.00 97.94 169 GLU A N 1
ATOM 1296 C CA . GLU A 1 169 ? -11.067 -6.415 32.142 1.00 97.94 169 GLU A CA 1
ATOM 1297 C C . GLU A 1 169 ? -11.368 -6.303 30.644 1.00 97.94 169 GLU A C 1
ATOM 1299 O O . GLU A 1 169 ? -10.444 -6.158 29.850 1.00 97.94 169 GLU A O 1
ATOM 1304 N N . GLU A 1 170 ? -12.647 -6.231 30.272 1.00 98.25 170 GLU A N 1
ATOM 1305 C CA . GLU A 1 170 ? -13.058 -6.079 28.871 1.00 98.25 170 GLU A CA 1
ATOM 1306 C C . GLU A 1 170 ? -12.614 -4.735 28.269 1.00 98.25 170 GLU A C 1
ATOM 1308 O O . GLU A 1 170 ? -12.152 -4.694 27.131 1.00 98.25 170 GLU A O 1
ATOM 1313 N N . LEU A 1 171 ? -12.649 -3.638 29.041 1.00 98.31 171 LEU A N 1
ATOM 1314 C CA . LEU A 1 171 ? -12.069 -2.359 28.609 1.00 98.31 171 LEU A CA 1
ATOM 1315 C C . LEU A 1 171 ? -10.555 -2.466 28.382 1.00 98.31 171 LEU A C 1
ATOM 1317 O O . LEU A 1 171 ? -10.025 -1.824 27.480 1.00 98.31 171 LEU A O 1
ATOM 1321 N N . THR A 1 172 ? -9.857 -3.267 29.190 1.00 98.31 172 THR A N 1
ATOM 1322 C CA . THR A 1 172 ? -8.416 -3.495 29.017 1.00 98.31 172 THR A CA 1
ATOM 1323 C C . THR A 1 172 ? -8.155 -4.276 27.732 1.00 98.31 172 THR A C 1
ATOM 1325 O O . THR A 1 172 ? -7.331 -3.847 26.933 1.00 98.31 172 THR A O 1
ATOM 1328 N N . ALA A 1 173 ? -8.916 -5.343 27.475 1.00 98.25 173 ALA A N 1
ATOM 1329 C CA . ALA A 1 173 ? -8.829 -6.099 26.227 1.00 98.25 173 ALA A CA 1
ATOM 1330 C C . ALA A 1 173 ? -9.156 -5.231 24.999 1.00 98.25 173 ALA A C 1
ATOM 1332 O O . ALA A 1 173 ? -8.486 -5.330 23.972 1.00 98.25 173 ALA A O 1
ATOM 1333 N N . TYR A 1 174 ? -10.143 -4.334 25.108 1.00 98.19 174 TYR A N 1
ATOM 1334 C CA . TYR A 1 174 ? -10.460 -3.399 24.032 1.00 98.19 174 TYR A CA 1
ATOM 1335 C C . TYR A 1 174 ? -9.324 -2.392 23.793 1.00 98.19 174 TYR A C 1
ATOM 1337 O O . TYR A 1 174 ? -8.934 -2.161 22.649 1.00 98.19 174 TYR A O 1
ATOM 1345 N N . GLN A 1 175 ? -8.726 -1.838 24.851 1.00 98.06 175 GLN A N 1
ATOM 1346 C CA . GLN A 1 175 ? -7.546 -0.981 24.712 1.00 98.06 175 GLN A CA 1
ATOM 1347 C C . GLN A 1 175 ? -6.372 -1.729 24.060 1.00 98.06 175 GLN A C 1
ATOM 1349 O O . GLN A 1 175 ? -5.741 -1.188 23.159 1.00 98.06 175 GLN A O 1
ATOM 1354 N N . GLU A 1 176 ? -6.114 -2.979 24.452 1.00 97.88 176 GLU A N 1
ATOM 1355 C CA . GLU A 1 176 ? -5.064 -3.810 23.850 1.00 97.88 176 GLU A CA 1
ATOM 1356 C C . GLU A 1 176 ? -5.307 -4.053 22.351 1.00 97.88 176 GLU A C 1
ATOM 1358 O O . GLU A 1 176 ? -4.372 -3.965 21.555 1.00 97.88 176 GLU A O 1
ATOM 1363 N N . ALA A 1 177 ? -6.556 -4.297 21.937 1.00 97.44 177 ALA A N 1
ATOM 1364 C CA . ALA A 1 177 ? -6.905 -4.425 20.522 1.00 97.44 177 ALA A CA 1
ATOM 1365 C C . ALA A 1 177 ? -6.668 -3.117 19.745 1.00 97.44 177 ALA A C 1
ATOM 1367 O O . ALA A 1 177 ? -6.143 -3.147 18.631 1.00 97.44 177 ALA A O 1
ATOM 1368 N N . LEU A 1 178 ? -6.999 -1.964 20.339 1.00 97.19 178 LEU A N 1
ATOM 1369 C CA . LEU A 1 178 ? -6.710 -0.654 19.748 1.00 97.19 178 LEU A CA 1
ATOM 1370 C C . LEU A 1 178 ? -5.198 -0.421 19.616 1.00 97.19 178 LEU A C 1
ATOM 1372 O O . LEU A 1 178 ? -4.748 0.039 18.568 1.00 97.19 178 LEU A O 1
ATOM 1376 N N . ASP A 1 179 ? -4.407 -0.792 20.621 1.00 96.06 179 ASP A N 1
ATOM 1377 C CA . ASP A 1 179 ? -2.951 -0.602 20.628 1.00 96.06 179 ASP A CA 1
ATOM 1378 C C . ASP A 1 179 ? -2.220 -1.454 19.572 1.00 96.06 179 ASP A C 1
ATOM 1380 O O . ASP A 1 179 ? -1.145 -1.072 19.107 1.00 96.06 179 ASP A O 1
ATOM 1384 N N . LEU A 1 180 ? -2.805 -2.582 19.152 1.00 94.94 180 LEU A N 1
ATOM 1385 C CA . LEU A 1 180 ? -2.286 -3.427 18.066 1.00 94.94 180 LEU A CA 1
ATOM 1386 C C . LEU A 1 180 ? -2.606 -2.890 16.661 1.00 94.94 180 LEU A C 1
ATOM 1388 O O . LEU A 1 180 ? -2.175 -3.474 15.663 1.00 94.94 180 LEU A O 1
ATOM 1392 N N . THR A 1 181 ? -3.350 -1.789 16.559 1.00 93.38 181 THR A N 1
ATOM 1393 C CA . THR A 1 181 ? -3.735 -1.212 15.270 1.00 93.38 181 THR A CA 1
ATOM 1394 C C . THR A 1 181 ? -2.520 -0.645 14.521 1.00 93.38 181 THR A C 1
ATOM 1396 O O . THR A 1 181 ? -1.724 0.091 15.113 1.00 93.38 181 THR A O 1
ATOM 1399 N N . PRO A 1 182 ? -2.373 -0.903 13.205 1.00 92.12 182 PRO A N 1
ATOM 1400 C CA . PRO A 1 182 ? -1.297 -0.322 12.403 1.00 92.12 182 PRO A CA 1
ATOM 1401 C C . PRO A 1 182 ? -1.394 1.211 12.289 1.00 92.12 182 PRO A C 1
ATOM 1403 O O . PRO A 1 182 ? -2.111 1.745 11.452 1.00 92.12 182 PRO A O 1
ATOM 1406 N N . MET A 1 183 ? -0.618 1.931 13.102 1.00 92.06 183 MET A N 1
ATOM 1407 C CA . MET A 1 183 ? -0.615 3.405 13.174 1.00 92.06 183 MET A CA 1
ATOM 1408 C C . MET A 1 183 ? 0.560 4.063 12.435 1.00 92.06 183 MET A C 1
ATOM 1410 O O . MET A 1 183 ? 1.010 5.150 12.801 1.00 92.06 183 MET A O 1
ATOM 1414 N N . GLN A 1 184 ? 1.103 3.390 11.422 1.00 88.62 184 GLN A N 1
ATOM 1415 C CA . GLN A 1 184 ? 2.192 3.887 10.580 1.00 88.62 184 GLN A CA 1
ATOM 1416 C C . GLN A 1 184 ? 1.862 3.634 9.108 1.00 88.62 184 GLN A C 1
ATOM 1418 O O . GLN A 1 184 ? 1.166 2.660 8.814 1.00 88.62 184 GLN A O 1
ATOM 1423 N N . PRO A 1 185 ? 2.325 4.489 8.176 1.00 83.06 185 PRO A N 1
ATOM 1424 C CA . PRO A 1 185 ? 2.258 4.182 6.754 1.00 83.06 185 PRO A CA 1
ATOM 1425 C C . PRO A 1 185 ? 2.879 2.814 6.462 1.00 83.06 185 PRO A C 1
ATOM 1427 O O . PRO A 1 185 ? 3.812 2.393 7.145 1.00 83.06 185 PRO A O 1
ATOM 1430 N N . VAL A 1 186 ? 2.355 2.122 5.452 1.00 85.69 186 VAL A N 1
ATOM 1431 C CA . VAL A 1 186 ? 2.889 0.818 5.046 1.00 85.69 186 VAL A CA 1
ATOM 1432 C C . VAL A 1 186 ? 4.319 1.014 4.560 1.00 85.69 186 VAL A C 1
ATOM 1434 O O . VAL A 1 186 ? 4.548 1.751 3.603 1.00 85.69 186 VAL A O 1
ATOM 1437 N N . SER A 1 187 ? 5.265 0.350 5.220 1.00 84.31 187 SER A N 1
ATOM 1438 C CA . SER A 1 187 ? 6.631 0.214 4.718 1.00 84.31 187 SER A CA 1
ATOM 1439 C C . SER A 1 187 ? 6.632 -0.836 3.608 1.00 84.31 187 SER A C 1
ATOM 1441 O O . SER A 1 187 ? 6.121 -1.942 3.803 1.00 84.31 187 SER A O 1
ATOM 1443 N N . ILE A 1 188 ? 7.163 -0.484 2.438 1.00 87.75 188 ILE A N 1
ATOM 1444 C CA . ILE A 1 188 ? 7.329 -1.417 1.322 1.00 87.75 188 ILE A CA 1
ATOM 1445 C C . ILE A 1 188 ? 8.691 -2.093 1.476 1.00 87.75 188 ILE A C 1
ATOM 1447 O O . ILE A 1 188 ? 9.731 -1.515 1.156 1.00 87.75 188 ILE A O 1
ATOM 1451 N N . GLU A 1 189 ? 8.678 -3.320 1.987 1.00 89.56 189 GLU A N 1
ATOM 1452 C CA . GLU A 1 189 ? 9.875 -4.129 2.222 1.00 89.56 189 GLU A CA 1
ATOM 1453 C C . GLU A 1 189 ? 9.845 -5.384 1.351 1.00 89.56 189 GLU A C 1
ATOM 1455 O O . GLU A 1 189 ? 8.778 -5.904 1.026 1.00 89.56 189 GLU A O 1
ATOM 1460 N N . ALA A 1 190 ? 11.022 -5.879 0.970 1.00 92.19 190 ALA A N 1
ATOM 1461 C CA . ALA A 1 190 ? 11.139 -7.012 0.058 1.00 92.19 190 ALA A CA 1
ATOM 1462 C C . ALA A 1 190 ? 10.490 -8.289 0.617 1.00 92.19 190 ALA A C 1
ATOM 1464 O O . ALA A 1 190 ? 9.717 -8.936 -0.088 1.00 92.19 190 ALA A O 1
ATOM 1465 N N . ASP A 1 191 ? 10.728 -8.611 1.891 1.00 94.19 191 ASP A N 1
ATOM 1466 C CA . ASP A 1 191 ? 10.093 -9.759 2.550 1.00 94.19 191 ASP A CA 1
ATOM 1467 C C . ASP A 1 191 ? 8.566 -9.614 2.579 1.00 94.19 191 ASP A C 1
ATOM 1469 O O . ASP A 1 191 ? 7.846 -10.549 2.234 1.00 94.19 191 ASP A O 1
ATOM 1473 N N . ALA A 1 192 ? 8.064 -8.414 2.883 1.00 92.81 192 ALA A N 1
ATOM 1474 C CA . ALA A 1 192 ? 6.632 -8.142 2.908 1.00 92.81 192 ALA A CA 1
ATOM 1475 C C . ALA A 1 192 ? 5.975 -8.328 1.529 1.00 92.81 192 ALA A C 1
ATOM 1477 O O . ALA A 1 192 ? 4.885 -8.885 1.444 1.00 92.81 192 ALA A O 1
ATOM 1478 N N . LEU A 1 193 ? 6.642 -7.915 0.446 1.00 94.56 193 LEU A N 1
ATOM 1479 C CA . LEU A 1 193 ? 6.164 -8.135 -0.922 1.00 94.56 193 LEU A CA 1
ATOM 1480 C C . LEU A 1 193 ? 6.158 -9.616 -1.315 1.00 94.56 193 LEU A C 1
ATOM 1482 O O . LEU A 1 193 ? 5.228 -10.060 -1.983 1.00 94.56 193 LEU A O 1
ATOM 1486 N N . ARG A 1 194 ? 7.163 -10.392 -0.895 1.00 95.25 194 ARG A N 1
ATOM 1487 C CA . ARG A 1 194 ? 7.229 -11.834 -1.195 1.00 95.25 194 ARG A CA 1
ATOM 1488 C C . ARG A 1 194 ? 6.222 -12.657 -0.399 1.00 95.25 194 ARG A C 1
ATOM 1490 O O . ARG A 1 194 ? 5.752 -13.685 -0.882 1.00 95.25 194 ARG A O 1
ATOM 1497 N N . GLU A 1 195 ? 5.913 -12.228 0.820 1.00 94.50 195 GLU A N 1
ATOM 1498 C CA . GLU A 1 195 ? 4.894 -12.853 1.669 1.00 94.50 195 GLU A CA 1
ATOM 1499 C C . GLU A 1 195 ? 3.475 -12.392 1.319 1.00 94.50 195 GLU A C 1
ATOM 1501 O O . GLU A 1 195 ? 2.501 -13.066 1.665 1.00 94.50 195 GLU A O 1
ATOM 1506 N N . TRP A 1 196 ? 3.343 -11.264 0.620 1.00 94.44 196 TRP A N 1
ATOM 1507 C CA . TRP A 1 196 ? 2.053 -10.738 0.214 1.00 94.44 196 TRP A CA 1
ATOM 1508 C C . TRP A 1 196 ? 1.369 -11.643 -0.810 1.00 94.44 196 TRP A C 1
ATOM 1510 O O . TRP A 1 196 ? 1.905 -12.001 -1.859 1.00 94.44 196 TRP A O 1
ATOM 1520 N N . SER A 1 197 ? 0.114 -11.952 -0.511 1.00 91.88 197 SER A N 1
ATOM 1521 C CA . SER A 1 197 ? -0.831 -12.524 -1.451 1.00 91.88 197 SER A CA 1
ATOM 1522 C C . SER A 1 197 ? -2.104 -11.689 -1.375 1.00 91.88 197 SER A C 1
ATOM 1524 O O . SER A 1 197 ? -2.591 -11.436 -0.268 1.00 91.88 197 SER A O 1
ATOM 1526 N N . PRO A 1 198 ? -2.621 -11.201 -2.508 1.00 87.81 198 PRO A N 1
ATOM 1527 C CA . PRO A 1 198 ? -3.837 -10.417 -2.484 1.00 87.81 198 PRO A CA 1
ATOM 1528 C C . PRO A 1 198 ? -5.061 -11.288 -2.165 1.00 87.81 198 PRO A C 1
ATOM 1530 O O . PRO A 1 198 ? -5.139 -12.454 -2.552 1.00 87.81 198 PRO A O 1
ATOM 1533 N N . GLU A 1 199 ? -6.041 -10.699 -1.481 1.00 91.12 199 GLU A N 1
ATOM 1534 C CA . GLU A 1 199 ? -7.306 -11.371 -1.180 1.00 91.12 199 GLU A CA 1
ATOM 1535 C C . GLU A 1 199 ? -8.136 -11.586 -2.457 1.00 91.12 199 GLU A C 1
ATOM 1537 O O . GLU A 1 199 ? -8.219 -10.679 -3.293 1.00 91.12 199 GLU A O 1
ATOM 1542 N N . PRO A 1 200 ? -8.843 -12.718 -2.618 1.00 91.31 200 PRO A N 1
ATOM 1543 C CA . PRO A 1 200 ? -9.667 -12.954 -3.798 1.00 91.31 200 PRO A CA 1
ATOM 1544 C C . PRO A 1 200 ? -10.636 -11.796 -4.085 1.00 91.31 200 PRO A C 1
ATOM 1546 O O . PRO A 1 200 ? -11.355 -11.320 -3.201 1.00 91.31 200 PRO A O 1
ATOM 1549 N N . GLY A 1 201 ? -10.664 -11.330 -5.336 1.00 92.44 201 GLY A N 1
ATOM 1550 C CA . GLY A 1 201 ? -11.542 -10.238 -5.781 1.00 92.44 201 GLY A CA 1
ATOM 1551 C C . GLY A 1 201 ? -11.102 -8.827 -5.364 1.00 92.44 201 GLY A C 1
ATOM 1552 O O . GLY A 1 201 ? -11.856 -7.876 -5.569 1.00 92.44 201 GLY A O 1
ATOM 1553 N N . TRP A 1 202 ? -9.903 -8.660 -4.800 1.00 94.88 202 TRP A N 1
ATOM 1554 C CA . TRP A 1 202 ? -9.365 -7.353 -4.406 1.00 94.88 202 TRP A CA 1
ATOM 1555 C C . TRP A 1 202 ? -9.335 -6.336 -5.557 1.00 94.88 202 TRP A C 1
ATOM 1557 O O . TRP A 1 202 ? -9.664 -5.171 -5.346 1.00 94.88 202 TRP A O 1
ATOM 1567 N N . LEU A 1 203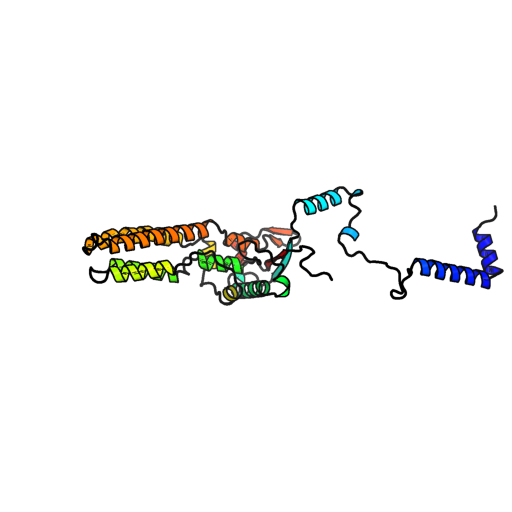 ? -8.993 -6.771 -6.776 1.00 94.06 203 LEU A N 1
ATOM 1568 C CA . LEU A 1 203 ? -8.866 -5.892 -7.938 1.00 94.06 203 LEU A CA 1
ATOM 1569 C C . LEU A 1 203 ? -10.213 -5.253 -8.295 1.00 94.06 203 LEU A C 1
ATOM 1571 O O . LEU A 1 203 ? -10.291 -4.045 -8.501 1.00 94.06 203 LEU A O 1
ATOM 1575 N N . GLU A 1 204 ? -11.288 -6.046 -8.282 1.00 93.56 204 GLU A N 1
ATOM 1576 C CA . GLU A 1 204 ? -12.653 -5.556 -8.495 1.00 93.56 204 GLU A CA 1
ATOM 1577 C C . GLU A 1 204 ? -13.069 -4.577 -7.387 1.00 93.56 204 GLU A C 1
ATOM 1579 O O . GLU A 1 204 ? -13.632 -3.517 -7.671 1.00 93.56 204 GLU A O 1
ATOM 1584 N N . ARG A 1 205 ? -12.760 -4.889 -6.119 1.00 95.06 205 ARG A N 1
ATOM 1585 C CA . ARG A 1 205 ? -13.054 -3.994 -4.987 1.00 95.06 205 ARG A CA 1
ATOM 1586 C C . ARG A 1 205 ? -12.330 -2.656 -5.116 1.00 95.06 205 ARG A C 1
ATOM 1588 O O . ARG A 1 205 ? -12.945 -1.612 -4.890 1.00 95.06 205 ARG A O 1
ATOM 1595 N N . MET A 1 206 ? -11.053 -2.682 -5.491 1.00 94.56 206 MET A N 1
ATOM 1596 C CA . MET A 1 206 ? -10.258 -1.481 -5.735 1.00 94.56 206 MET A CA 1
ATOM 1597 C C . MET A 1 206 ? -10.843 -0.662 -6.886 1.00 94.56 206 MET A C 1
ATOM 1599 O O . MET A 1 206 ? -10.999 0.551 -6.752 1.00 94.56 206 MET A O 1
ATOM 1603 N N . ASP A 1 207 ? -11.205 -1.311 -7.993 1.00 92.38 207 ASP A N 1
ATOM 1604 C CA . ASP A 1 207 ? -11.749 -0.636 -9.171 1.00 92.38 207 ASP A CA 1
ATOM 1605 C C . ASP A 1 207 ? -13.098 0.044 -8.882 1.00 92.38 207 ASP A C 1
ATOM 1607 O O . ASP A 1 207 ? -13.331 1.179 -9.300 1.00 92.38 207 ASP A O 1
ATOM 1611 N N . GLN A 1 208 ? -13.933 -0.594 -8.054 1.00 94.31 208 GLN A N 1
ATOM 1612 C CA . GLN A 1 208 ? -15.198 -0.048 -7.548 1.00 94.31 208 GLN A CA 1
ATOM 1613 C C . GLN A 1 208 ? -15.025 1.017 -6.448 1.00 94.31 208 GLN A C 1
ATOM 1615 O O . GLN A 1 208 ? -16.016 1.594 -5.991 1.00 94.31 208 GLN A O 1
ATOM 1620 N N . GLY A 1 209 ? -13.795 1.279 -5.995 1.00 93.25 209 GLY A N 1
ATOM 1621 C CA . GLY A 1 209 ? -13.499 2.258 -4.947 1.00 93.25 209 GLY A CA 1
ATOM 1622 C C . GLY A 1 209 ? -13.966 1.843 -3.549 1.00 93.25 209 GLY A C 1
ATOM 1623 O O . GLY A 1 209 ? -14.203 2.706 -2.696 1.00 93.25 209 GLY A O 1
ATOM 1624 N N . GLN A 1 210 ? -14.126 0.540 -3.299 1.00 95.88 210 GLN A N 1
ATOM 1625 C CA . GLN A 1 210 ? -14.478 0.038 -1.972 1.00 95.88 210 GLN A CA 1
ATOM 1626 C C . GLN A 1 210 ? -13.345 0.309 -0.968 1.00 95.88 210 GLN A C 1
ATOM 1628 O O . GLN A 1 210 ? -12.167 0.323 -1.321 1.00 95.88 210 GLN A O 1
ATOM 1633 N N . ASN A 1 211 ? -13.707 0.567 0.290 1.00 95.00 211 ASN A N 1
ATOM 1634 C CA . ASN A 1 211 ? -12.774 0.983 1.339 1.00 95.00 211 ASN A CA 1
ATOM 1635 C C . ASN A 1 211 ? -13.352 0.744 2.749 1.00 95.00 211 ASN A C 1
ATOM 1637 O O . ASN A 1 211 ? -14.513 0.356 2.901 1.00 95.00 211 ASN A O 1
ATOM 1641 N N . ARG A 1 212 ? -12.565 1.032 3.795 1.00 93.31 212 ARG A N 1
ATOM 1642 C CA . ARG A 1 212 ? -12.956 0.826 5.208 1.00 93.31 212 ARG A CA 1
ATOM 1643 C C . ARG A 1 212 ? -13.629 2.038 5.864 1.00 93.31 212 ARG A C 1
ATOM 1645 O O . ARG A 1 212 ? -13.930 1.978 7.057 1.00 93.31 212 ARG A O 1
ATOM 1652 N N . LEU A 1 213 ? -13.879 3.140 5.146 1.00 93.69 213 LEU A N 1
ATOM 1653 C CA . LEU A 1 213 ? -14.316 4.412 5.750 1.00 93.69 213 LEU A CA 1
ATOM 1654 C C . LEU A 1 213 ? -15.597 4.276 6.584 1.00 93.69 213 LEU A C 1
ATOM 1656 O O . LEU A 1 213 ? -15.720 4.905 7.635 1.00 93.69 213 LEU A O 1
ATOM 1660 N N . VAL A 1 214 ? -16.544 3.439 6.149 1.00 91.44 214 VAL A N 1
ATOM 1661 C CA . VAL A 1 214 ? -17.800 3.210 6.882 1.00 91.44 214 VAL A CA 1
ATOM 1662 C C . VAL A 1 214 ? -17.543 2.549 8.235 1.00 91.44 214 VAL A C 1
ATOM 1664 O O . VAL A 1 214 ? -18.126 2.974 9.231 1.00 91.44 214 VAL A O 1
ATOM 1667 N N . THR A 1 215 ? -16.687 1.528 8.290 1.00 90.81 215 THR A N 1
ATOM 1668 C CA . THR A 1 215 ? -16.352 0.825 9.538 1.00 90.81 215 THR A CA 1
ATOM 1669 C C . THR A 1 215 ? -15.515 1.714 10.452 1.00 90.81 215 THR A C 1
ATOM 1671 O O . THR A 1 215 ? -15.852 1.864 11.623 1.00 90.81 215 THR A O 1
ATOM 1674 N N . LEU A 1 216 ? -14.516 2.413 9.905 1.00 93.31 216 LEU A N 1
ATOM 1675 C CA . LEU A 1 216 ? -13.713 3.387 10.652 1.00 93.31 216 LEU A CA 1
ATOM 1676 C C . LEU A 1 216 ? -14.584 4.494 11.262 1.00 93.31 216 LEU A C 1
ATOM 1678 O O . LEU A 1 216 ? -14.410 4.859 12.420 1.00 93.31 216 LEU A O 1
ATOM 1682 N N . GLY A 1 217 ? -15.593 4.972 10.529 1.00 91.50 217 GLY A N 1
ATOM 1683 C CA . GLY A 1 217 ? -16.545 5.962 11.032 1.00 91.50 217 GLY A CA 1
ATOM 1684 C C . GLY A 1 217 ? -17.382 5.491 12.231 1.00 91.50 217 GLY A C 1
ATOM 1685 O O . GLY A 1 217 ? -17.912 6.325 12.966 1.00 91.50 217 GLY A O 1
ATOM 1686 N N . LYS A 1 218 ? -17.499 4.176 12.467 1.00 92.38 218 LYS A N 1
ATOM 1687 C CA . LYS A 1 218 ? -18.230 3.624 13.619 1.00 92.38 218 LYS A CA 1
ATOM 1688 C C . LYS A 1 218 ? -17.397 3.599 14.900 1.00 92.38 218 LYS A C 1
ATOM 1690 O O . LYS A 1 218 ? -17.998 3.714 15.966 1.00 92.38 218 LYS A O 1
ATOM 1695 N N . LEU A 1 219 ? -16.063 3.524 14.822 1.00 94.12 219 LEU A N 1
ATOM 1696 C CA . LEU A 1 219 ? -15.166 3.396 15.985 1.00 94.12 219 LEU A CA 1
ATOM 1697 C C . LEU A 1 219 ? -15.435 4.462 17.058 1.00 94.12 219 LEU A C 1
ATOM 1699 O O . LEU A 1 219 ? -15.563 4.153 18.242 1.00 94.12 219 LEU A O 1
ATOM 1703 N N . GLN A 1 220 ? -15.612 5.723 16.649 1.00 91.19 220 GLN A N 1
ATOM 1704 C CA . GLN A 1 220 ? -15.918 6.809 17.584 1.00 91.19 220 GLN A CA 1
ATOM 1705 C C . GLN A 1 220 ? -17.280 6.621 18.270 1.00 91.19 220 GLN A C 1
ATOM 1707 O O . GLN A 1 220 ? -17.408 6.836 19.477 1.00 91.19 220 GLN A O 1
ATOM 1712 N N . SER A 1 221 ? -18.306 6.219 17.512 1.00 93.25 221 SER A N 1
ATOM 1713 C CA . SER A 1 221 ? -19.620 5.923 18.088 1.00 93.25 221 SER A CA 1
ATOM 1714 C C . SER A 1 221 ? -19.537 4.743 19.047 1.00 93.25 221 SER A C 1
ATOM 1716 O O . SER A 1 221 ? -20.246 4.731 20.054 1.00 93.25 221 SER A O 1
ATOM 1718 N N . TRP A 1 222 ? -18.694 3.760 18.737 1.00 94.25 222 TRP A N 1
ATOM 1719 C CA . TRP A 1 222 ? -18.519 2.602 19.585 1.00 94.25 222 TRP A CA 1
ATOM 1720 C C . TRP A 1 222 ? -17.885 2.973 20.927 1.00 94.25 222 TRP A C 1
ATOM 1722 O O . TRP A 1 222 ? -18.437 2.658 21.983 1.00 94.25 222 TRP A O 1
ATOM 1732 N N . ALA A 1 223 ? -16.785 3.722 20.903 1.00 94.62 223 ALA A N 1
ATOM 1733 C CA . ALA A 1 223 ? -16.134 4.184 22.122 1.00 94.62 223 ALA A CA 1
ATOM 1734 C C . ALA A 1 223 ? -17.051 5.087 22.969 1.00 94.62 223 ALA A C 1
ATOM 1736 O O . ALA A 1 223 ? -17.188 4.876 24.173 1.00 94.62 223 ALA A O 1
ATOM 1737 N N . GLY A 1 224 ? -17.776 6.024 22.343 1.00 93.56 224 GLY A N 1
ATOM 1738 C CA . GLY A 1 224 ? -18.665 6.951 23.057 1.00 93.56 224 GLY A CA 1
ATOM 1739 C C . GLY A 1 224 ? -19.827 6.278 23.805 1.00 93.56 224 GLY A C 1
ATOM 1740 O O . GLY A 1 224 ? -20.311 6.794 24.818 1.00 93.56 224 GLY A O 1
ATOM 1741 N N . ASN A 1 225 ? -20.267 5.100 23.355 1.00 96.12 225 ASN A N 1
ATOM 1742 C CA . ASN A 1 225 ? -21.318 4.333 24.026 1.00 96.12 225 ASN A CA 1
ATOM 1743 C C . ASN A 1 225 ? -20.844 3.655 25.322 1.00 96.12 225 ASN A C 1
ATOM 1745 O O . ASN A 1 225 ? -21.686 3.346 26.170 1.00 96.12 225 ASN A O 1
ATOM 1749 N N . LEU A 1 226 ? -19.534 3.479 25.538 1.00 97.38 226 LEU A N 1
ATOM 1750 C CA . LEU A 1 226 ? -18.996 2.846 26.751 1.00 97.38 226 LEU A CA 1
ATOM 1751 C C . LEU A 1 226 ? -19.384 3.601 28.024 1.00 97.38 226 LEU A C 1
ATOM 1753 O O . LEU A 1 226 ? -19.626 2.984 29.059 1.00 97.38 226 LEU A O 1
ATOM 1757 N N . ARG A 1 227 ? -19.546 4.929 27.948 1.00 96.50 227 ARG A N 1
ATOM 1758 C CA . ARG A 1 227 ? -20.069 5.741 29.060 1.00 96.50 227 ARG A CA 1
ATOM 1759 C C . ARG A 1 227 ? -21.458 5.283 29.495 1.00 96.50 227 ARG A C 1
ATOM 1761 O O . ARG A 1 227 ? -21.744 5.199 30.686 1.00 96.50 227 ARG A O 1
ATOM 1768 N N . SER A 1 228 ? -22.319 4.966 28.530 1.00 96.56 228 SER A N 1
ATOM 1769 C CA . SER A 1 228 ? -23.671 4.482 28.817 1.00 96.56 228 SER A CA 1
ATOM 1770 C C . SER A 1 228 ? -23.639 3.095 29.452 1.00 96.56 228 SER A C 1
ATOM 1772 O O . SER A 1 228 ? -24.408 2.840 30.376 1.00 96.56 228 SER A O 1
ATOM 1774 N N . VAL A 1 229 ? -22.726 2.226 29.009 1.00 97.00 229 VAL A N 1
ATOM 1775 C CA . VAL A 1 229 ? -22.513 0.906 29.622 1.00 97.00 229 VAL A CA 1
ATOM 1776 C C . VAL A 1 229 ? -22.021 1.060 31.063 1.00 97.00 229 VAL A C 1
ATOM 1778 O O . VAL A 1 229 ? -22.612 0.479 31.966 1.00 97.00 229 VAL A O 1
ATOM 1781 N N 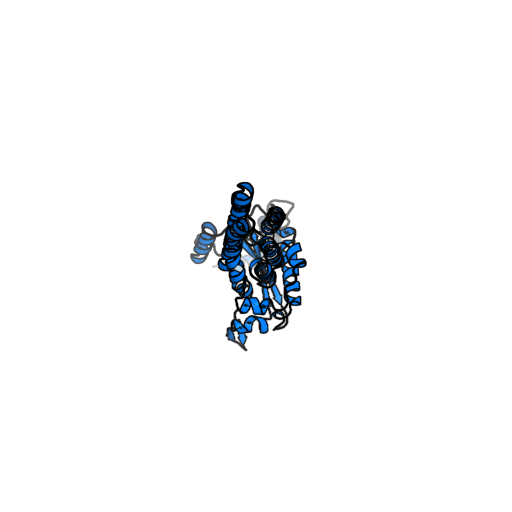. ALA A 1 230 ? -21.034 1.926 31.311 1.00 97.00 230 ALA A N 1
ATOM 1782 C CA . ALA A 1 230 ? -20.508 2.210 32.648 1.00 97.00 230 ALA A CA 1
ATOM 1783 C C . ALA A 1 230 ? -21.586 2.699 33.631 1.00 97.00 230 ALA A C 1
ATOM 1785 O O . ALA A 1 230 ? -21.576 2.315 34.801 1.00 97.00 230 ALA A O 1
ATOM 1786 N N . VAL A 1 231 ? -22.533 3.520 33.160 1.00 97.19 231 VAL A N 1
ATOM 1787 C CA . VAL A 1 231 ? -23.707 3.935 33.946 1.00 97.19 231 VAL A CA 1
ATOM 1788 C C . VAL A 1 231 ? -24.627 2.746 34.235 1.00 97.19 231 VAL A C 1
ATOM 1790 O O . VAL A 1 231 ? -25.100 2.605 35.358 1.00 97.19 231 VAL A O 1
ATOM 1793 N N . GLN A 1 232 ? -24.874 1.873 33.254 1.00 96.38 232 GLN A N 1
ATOM 1794 C CA . GLN A 1 232 ? -25.734 0.694 33.428 1.00 96.38 232 GLN A CA 1
ATOM 1795 C C . GLN A 1 232 ? -25.160 -0.325 34.419 1.00 96.38 232 GLN A C 1
ATOM 1797 O O . GLN A 1 232 ? -25.924 -0.941 35.160 1.00 96.38 232 GLN A O 1
ATOM 1802 N N . VAL A 1 233 ? -23.834 -0.490 34.454 1.00 96.44 233 VAL A N 1
ATOM 1803 C CA . VAL A 1 233 ? -23.150 -1.419 35.370 1.00 96.44 233 VAL A CA 1
ATOM 1804 C C . VAL A 1 233 ? -22.735 -0.779 36.702 1.00 96.44 233 VAL A C 1
ATOM 1806 O O . VAL A 1 233 ? -22.009 -1.413 37.467 1.00 96.44 233 VAL A O 1
ATOM 1809 N N . ASP A 1 234 ? -23.203 0.442 36.990 1.00 96.69 234 ASP A N 1
ATOM 1810 C CA . ASP A 1 234 ? -22.954 1.196 38.232 1.00 96.69 234 ASP A CA 1
ATOM 1811 C C . ASP A 1 234 ? -21.460 1.436 38.534 1.00 96.69 234 ASP A C 1
ATOM 1813 O O . ASP A 1 234 ? -21.002 1.392 39.674 1.00 96.69 234 ASP A O 1
ATOM 1817 N N . LEU A 1 235 ? -20.668 1.671 37.482 1.00 96.00 235 LEU A N 1
ATOM 1818 C CA . LEU A 1 235 ? -19.229 1.946 37.578 1.00 96.00 235 LEU A CA 1
ATOM 1819 C C . LEU A 1 235 ? -18.846 3.353 37.123 1.00 96.00 235 LEU A C 1
ATOM 1821 O O . LEU A 1 235 ? -17.668 3.702 37.176 1.00 96.00 235 LEU A O 1
ATOM 1825 N N . TRP A 1 236 ? -19.806 4.176 36.692 1.00 94.94 236 TRP A N 1
ATOM 1826 C CA . TRP A 1 236 ? -19.495 5.505 36.169 1.00 94.94 236 TRP A CA 1
ATOM 1827 C C . TRP A 1 236 ? -18.782 6.397 37.187 1.00 94.94 236 TRP A C 1
ATOM 1829 O O . TRP A 1 236 ? -17.895 7.139 36.797 1.00 94.94 236 TRP A O 1
ATOM 1839 N N . ASP A 1 237 ? -19.080 6.294 38.482 1.00 95.06 237 ASP A N 1
ATOM 1840 C CA . ASP A 1 237 ? -18.413 7.104 39.514 1.00 95.06 237 ASP A CA 1
ATOM 1841 C C . ASP A 1 237 ? -16.969 6.648 39.822 1.00 95.06 237 ASP A C 1
ATOM 1843 O O . ASP A 1 237 ? -16.250 7.299 40.586 1.00 95.06 237 ASP A O 1
ATOM 1847 N N . ASN A 1 238 ? -16.506 5.545 39.223 1.00 96.62 238 ASN A N 1
ATOM 1848 C CA . ASN A 1 238 ? -15.131 5.083 39.357 1.00 96.62 238 ASN A CA 1
ATOM 1849 C C . ASN A 1 238 ? -14.203 5.868 38.416 1.00 96.62 238 ASN A C 1
ATOM 1851 O O . ASN A 1 238 ? -14.201 5.662 37.202 1.00 96.62 238 ASN A O 1
ATOM 1855 N N . ALA A 1 239 ? -13.350 6.718 38.992 1.00 97.06 239 ALA A N 1
ATOM 1856 C CA . ALA A 1 239 ? -12.395 7.536 38.243 1.00 97.06 239 ALA A CA 1
ATOM 1857 C C . ALA A 1 239 ? -11.455 6.720 37.330 1.00 97.06 239 ALA A C 1
ATOM 1859 O O . ALA A 1 239 ? -11.101 7.191 36.255 1.00 97.06 239 ALA A O 1
ATOM 1860 N N . SER A 1 240 ? -11.081 5.493 37.717 1.00 97.00 240 SER A N 1
ATOM 1861 C CA . SER A 1 240 ? -10.250 4.621 36.874 1.00 97.00 240 SER A CA 1
ATOM 1862 C C . SER A 1 240 ? -10.998 4.161 35.623 1.00 97.00 240 SER A C 1
ATOM 1864 O O . SER A 1 240 ? -10.410 4.114 34.549 1.00 97.00 240 SER A O 1
ATOM 1866 N N . ILE A 1 241 ? -12.292 3.851 35.748 1.00 97.81 241 ILE A N 1
ATOM 1867 C CA . ILE A 1 241 ? -13.140 3.440 34.619 1.00 97.81 241 ILE A CA 1
ATOM 1868 C C . ILE A 1 241 ? -13.389 4.626 33.687 1.00 97.81 241 ILE A C 1
ATOM 1870 O O . ILE A 1 241 ? -13.294 4.483 32.472 1.00 97.81 241 ILE A O 1
ATOM 1874 N N . GLN A 1 242 ? -13.649 5.815 34.243 1.00 97.75 242 GLN A N 1
ATOM 1875 C CA . GLN A 1 242 ? -13.770 7.038 33.445 1.00 97.75 242 GLN A CA 1
ATOM 1876 C C . GLN A 1 242 ? -12.498 7.311 32.632 1.00 97.75 242 GLN A C 1
ATOM 1878 O O . GLN A 1 242 ? -12.595 7.673 31.461 1.00 97.75 242 GLN A O 1
ATOM 1883 N N . GLN A 1 243 ? -11.321 7.111 33.236 1.00 97.88 243 GLN A N 1
ATOM 1884 C CA . GLN A 1 243 ? -10.044 7.284 32.548 1.00 97.88 243 GLN A CA 1
ATOM 1885 C C . GLN A 1 243 ? -9.866 6.254 31.425 1.00 97.88 243 GLN A C 1
ATOM 1887 O O . GLN A 1 243 ? -9.609 6.660 30.299 1.00 97.88 243 GLN A O 1
ATOM 1892 N N . GLN A 1 244 ? -10.099 4.961 31.693 1.00 97.69 244 GLN A N 1
ATOM 1893 C CA . GLN A 1 244 ? -10.023 3.905 30.671 1.00 97.69 244 GLN A CA 1
ATOM 1894 C C . GLN A 1 244 ? -10.933 4.203 29.470 1.00 97.69 244 GLN A C 1
ATOM 1896 O O . GLN A 1 244 ? -10.502 4.111 28.326 1.00 97.69 244 GLN A O 1
ATOM 1901 N N . ILE A 1 245 ? -12.177 4.627 29.717 1.00 98.25 245 ILE A N 1
ATOM 1902 C CA . ILE A 1 245 ? -13.108 5.000 28.642 1.00 98.25 245 ILE A CA 1
ATOM 1903 C C . ILE A 1 245 ? -12.589 6.209 27.858 1.00 98.25 245 ILE A C 1
ATOM 1905 O O . ILE A 1 245 ? -12.672 6.217 26.633 1.00 98.25 245 ILE A O 1
ATOM 1909 N N . SER A 1 246 ? -12.043 7.222 28.536 1.00 98.00 246 SER A N 1
ATOM 1910 C CA . SER A 1 246 ? -11.469 8.388 27.858 1.00 98.00 246 SER A CA 1
ATOM 1911 C C . SER A 1 246 ? -10.262 8.023 26.993 1.00 98.00 246 SER A C 1
ATOM 1913 O O . SER A 1 246 ? -10.093 8.610 25.924 1.00 98.00 246 SER A O 1
ATOM 1915 N N . ASP A 1 247 ? -9.420 7.096 27.444 1.00 97.88 247 ASP A N 1
ATOM 1916 C CA . ASP A 1 247 ? -8.249 6.637 26.694 1.00 97.88 247 ASP A CA 1
ATOM 1917 C C . ASP A 1 247 ? -8.684 5.868 25.438 1.00 97.88 247 ASP A C 1
ATOM 1919 O O . ASP A 1 247 ? -8.224 6.186 24.340 1.00 97.88 247 ASP A O 1
ATOM 1923 N N . ILE A 1 248 ? -9.679 4.984 25.570 1.00 98.44 248 ILE A N 1
ATOM 1924 C CA . ILE A 1 248 ? -10.300 4.254 24.454 1.00 98.44 248 ILE A CA 1
ATOM 1925 C C . ILE A 1 248 ? -10.950 5.207 23.444 1.00 98.44 248 ILE A C 1
ATOM 1927 O O . ILE A 1 248 ? -10.785 5.037 22.234 1.00 98.44 248 ILE A O 1
ATOM 1931 N N . GLU A 1 249 ? -11.678 6.228 23.906 1.00 97.44 249 GLU A N 1
ATOM 1932 C CA . GLU A 1 249 ? -12.276 7.254 23.039 1.00 97.44 249 GLU A CA 1
ATOM 1933 C C . GLU A 1 249 ? -11.209 8.010 22.237 1.00 97.44 249 GLU A C 1
ATOM 1935 O O . GLU A 1 249 ? -11.363 8.198 21.026 1.00 97.44 249 GLU A O 1
ATOM 1940 N N . ASN A 1 250 ? -10.111 8.402 22.887 1.00 97.00 250 ASN A N 1
ATOM 1941 C CA . ASN A 1 250 ? -8.999 9.090 22.236 1.00 97.00 250 ASN A CA 1
ATOM 1942 C C . ASN A 1 250 ? -8.278 8.184 21.228 1.00 97.00 250 ASN A C 1
ATOM 1944 O O . ASN A 1 250 ? -8.012 8.613 20.104 1.00 97.00 250 ASN A O 1
ATOM 1948 N N . ALA A 1 251 ? -7.984 6.936 21.601 1.00 97.12 251 ALA A N 1
ATOM 1949 C CA . ALA A 1 251 ? -7.345 5.957 20.727 1.00 97.12 251 ALA A CA 1
ATOM 1950 C C . ALA A 1 251 ? -8.210 5.664 19.493 1.00 97.12 251 ALA A C 1
ATOM 1952 O O . ALA A 1 251 ? -7.731 5.777 18.365 1.00 97.12 251 ALA A O 1
ATOM 1953 N N . SER A 1 252 ? -9.508 5.416 19.691 1.00 97.06 252 SER A N 1
ATOM 1954 C CA . SER A 1 252 ? -10.474 5.184 18.609 1.00 97.06 252 SER A CA 1
ATOM 1955 C C . SER A 1 252 ? -10.542 6.362 17.634 1.00 97.06 252 SER A C 1
ATOM 1957 O O . SER A 1 252 ? -10.589 6.167 16.416 1.00 97.06 252 SER A O 1
ATOM 1959 N N . TRP A 1 253 ? -10.521 7.598 18.150 1.00 95.94 253 TRP A N 1
ATOM 1960 C CA . TRP A 1 253 ? -10.485 8.800 17.315 1.00 95.94 253 TRP A CA 1
ATOM 1961 C C . TRP A 1 253 ? -9.175 8.907 16.524 1.00 95.94 253 TRP A C 1
ATOM 1963 O O . TRP A 1 253 ? -9.219 9.111 15.311 1.00 95.94 253 TRP A O 1
ATOM 1973 N N . ASN A 1 254 ? -8.023 8.715 17.176 1.00 96.06 254 ASN A N 1
ATOM 1974 C CA . ASN A 1 254 ? -6.709 8.770 16.529 1.00 96.06 254 ASN A CA 1
ATOM 1975 C C . ASN A 1 254 ? -6.587 7.736 15.401 1.00 96.06 254 ASN A C 1
ATOM 1977 O O . ASN A 1 254 ? -6.172 8.089 14.298 1.00 96.06 254 ASN A O 1
ATOM 1981 N N . ILE A 1 255 ? -6.998 6.492 15.661 1.00 96.06 255 ILE A N 1
ATOM 1982 C CA . ILE A 1 255 ? -7.015 5.393 14.686 1.00 96.06 255 ILE A CA 1
ATOM 1983 C C . ILE A 1 255 ? -7.883 5.754 13.483 1.00 96.06 255 ILE A C 1
ATOM 1985 O O . ILE A 1 255 ? -7.426 5.698 12.340 1.00 96.06 255 ILE A O 1
ATOM 1989 N N . SER A 1 256 ? -9.119 6.193 13.735 1.00 95.00 256 SER A N 1
ATOM 1990 C CA . SER A 1 256 ? -10.048 6.580 12.670 1.00 95.00 256 SER A CA 1
ATOM 1991 C C . SER A 1 256 ? -9.446 7.676 11.796 1.00 95.00 256 SER A C 1
ATOM 1993 O O . SER A 1 256 ? -9.414 7.551 10.575 1.00 95.00 256 SER A O 1
ATOM 1995 N N . MET A 1 257 ? -8.925 8.738 12.414 1.00 94.50 257 MET A N 1
ATOM 1996 C CA . MET A 1 257 ? -8.352 9.870 11.691 1.00 94.50 257 MET A CA 1
ATOM 1997 C C . MET A 1 257 ? -7.118 9.481 10.881 1.00 94.50 257 MET A C 1
ATOM 1999 O O . MET A 1 257 ? -6.995 9.917 9.737 1.00 94.50 257 MET A O 1
ATOM 2003 N N . PHE A 1 258 ? -6.236 8.654 11.444 1.00 94.25 258 PHE A N 1
ATOM 2004 C CA . PHE A 1 258 ? -5.057 8.158 10.745 1.00 94.25 258 PHE A CA 1
ATOM 2005 C C . PHE A 1 258 ? -5.452 7.358 9.498 1.00 94.25 258 PHE A C 1
ATOM 2007 O O . PHE A 1 258 ? -5.080 7.737 8.388 1.00 94.25 258 PHE A O 1
ATOM 2014 N N . HIS A 1 259 ? -6.274 6.314 9.639 1.00 93.69 259 HIS A N 1
ATOM 2015 C CA . HIS A 1 259 ? -6.633 5.469 8.497 1.00 93.69 259 HIS A CA 1
ATOM 2016 C C . HIS A 1 259 ? -7.490 6.197 7.454 1.00 93.69 259 HIS A C 1
ATOM 2018 O O . HIS A 1 259 ? -7.297 5.985 6.257 1.00 93.69 259 HIS A O 1
ATOM 2024 N N . ILE A 1 260 ? -8.387 7.101 7.870 1.00 93.75 260 ILE A N 1
ATOM 2025 C CA . ILE A 1 260 ? -9.142 7.955 6.939 1.00 93.75 260 ILE A CA 1
ATOM 2026 C C . ILE A 1 260 ? -8.186 8.856 6.147 1.00 93.75 260 ILE A C 1
ATOM 2028 O O . ILE A 1 260 ? -8.352 9.015 4.937 1.00 93.75 260 ILE A O 1
ATOM 2032 N N . ALA A 1 261 ? -7.181 9.446 6.802 1.00 91.81 261 ALA A N 1
ATOM 2033 C CA . ALA A 1 261 ? -6.188 10.267 6.118 1.00 91.81 261 ALA A CA 1
ATOM 2034 C C . ALA A 1 261 ? -5.376 9.441 5.113 1.00 91.81 261 ALA A C 1
ATOM 2036 O O . ALA A 1 261 ? -5.218 9.878 3.974 1.00 91.81 261 ALA A O 1
ATOM 2037 N N . MET A 1 262 ? -4.932 8.239 5.488 1.00 90.00 262 MET A N 1
ATOM 2038 C CA . MET A 1 262 ? -4.188 7.345 4.595 1.00 90.00 262 MET A CA 1
ATOM 2039 C C . MET A 1 262 ? -5.002 6.953 3.354 1.00 90.00 262 MET A C 1
ATOM 2041 O O . MET A 1 262 ? -4.488 7.035 2.241 1.00 90.00 262 MET A O 1
ATOM 2045 N N . GLN A 1 263 ? -6.281 6.600 3.525 1.00 91.94 263 GLN A N 1
ATOM 2046 C CA . GLN A 1 263 ? -7.172 6.219 2.419 1.00 91.94 263 GLN A CA 1
ATOM 2047 C C . GLN A 1 263 ? -7.486 7.379 1.467 1.00 91.94 263 GLN A C 1
ATOM 2049 O O . GLN A 1 263 ? -7.653 7.157 0.274 1.00 91.94 263 GLN A O 1
ATOM 2054 N N . ASN A 1 264 ? -7.550 8.611 1.977 1.00 89.81 264 ASN A N 1
ATOM 2055 C CA . ASN A 1 264 ? -7.858 9.787 1.160 1.00 89.81 264 ASN A CA 1
ATOM 2056 C C . ASN A 1 264 ? -6.622 10.446 0.527 1.00 89.81 264 ASN A C 1
ATOM 2058 O O . ASN A 1 264 ? -6.776 11.233 -0.405 1.00 89.81 264 ASN A O 1
ATOM 2062 N N . SER A 1 265 ? -5.419 10.196 1.053 1.00 87.12 265 SER A N 1
ATOM 2063 C CA . SER A 1 265 ? -4.203 10.912 0.628 1.00 87.12 265 SER A CA 1
ATOM 2064 C C . SER A 1 265 ? -3.381 10.156 -0.409 1.00 87.12 265 SER A C 1
ATOM 2066 O O . SER A 1 265 ? -2.648 10.794 -1.162 1.00 87.12 265 SER A O 1
ATOM 2068 N N . ILE A 1 266 ? -3.470 8.822 -0.445 1.00 87.62 266 ILE A N 1
ATOM 2069 C CA . ILE A 1 266 ? -2.651 7.995 -1.337 1.00 87.62 266 ILE A CA 1
ATOM 2070 C C . ILE A 1 266 ? -3.519 7.441 -2.476 1.00 87.62 266 ILE A C 1
ATOM 2072 O O . ILE A 1 266 ? -4.393 6.609 -2.225 1.00 87.62 266 ILE A O 1
ATOM 2076 N N . PRO A 1 267 ? -3.280 7.864 -3.730 1.00 90.69 267 PRO A N 1
ATOM 2077 C CA . PRO A 1 267 ? -4.064 7.437 -4.884 1.00 90.69 267 PRO A CA 1
ATOM 2078 C C . PRO A 1 267 ? -3.538 6.095 -5.427 1.00 90.69 267 PRO A C 1
ATOM 2080 O O . PRO A 1 267 ? -2.875 6.034 -6.460 1.00 90.69 267 PRO A O 1
ATOM 2083 N N . TYR A 1 268 ? -3.749 5.005 -4.680 1.00 92.00 268 TYR A N 1
ATOM 2084 C CA . TYR A 1 268 ? -3.150 3.698 -4.994 1.00 92.00 268 TYR A CA 1
ATOM 2085 C C . TYR A 1 268 ? -3.523 3.165 -6.384 1.00 92.00 268 TYR A C 1
ATOM 2087 O O . TYR A 1 268 ? -2.650 2.658 -7.088 1.00 92.00 268 TYR A O 1
ATOM 2095 N N . LYS A 1 269 ? -4.788 3.306 -6.807 1.00 92.50 269 LYS A N 1
ATOM 2096 C CA . LYS A 1 269 ? -5.232 2.874 -8.142 1.00 92.50 269 LYS A CA 1
ATOM 2097 C C . LYS A 1 269 ? -4.469 3.635 -9.222 1.00 92.50 269 LYS A C 1
ATOM 2099 O O . LYS A 1 269 ? -3.950 3.041 -10.161 1.00 92.50 269 LYS A O 1
ATOM 2104 N N . GLU A 1 270 ? -4.349 4.945 -9.071 1.00 91.69 270 GLU A N 1
ATOM 2105 C CA . GLU A 1 270 ? -3.637 5.806 -10.004 1.00 91.69 270 GLU A CA 1
ATOM 2106 C C . GLU A 1 270 ? -2.139 5.484 -10.029 1.00 91.69 270 GLU A C 1
ATOM 2108 O O . GLU A 1 270 ? -1.542 5.480 -11.104 1.00 91.69 270 GLU A O 1
ATOM 2113 N N . LEU A 1 271 ? -1.535 5.155 -8.881 1.00 91.38 271 LEU A N 1
ATOM 2114 C CA . LEU A 1 271 ? -0.145 4.697 -8.809 1.00 91.38 271 LEU A CA 1
ATOM 2115 C C . LEU A 1 271 ? 0.052 3.395 -9.594 1.00 91.38 271 LEU A C 1
ATOM 2117 O O . LEU A 1 271 ? 0.992 3.299 -10.382 1.00 91.38 271 LEU A O 1
ATOM 2121 N N . ILE A 1 272 ? -0.858 2.429 -9.471 1.00 93.62 272 ILE A N 1
ATOM 2122 C CA . ILE A 1 272 ? -0.834 1.201 -10.278 1.00 93.62 272 ILE A CA 1
ATOM 2123 C C . ILE A 1 272 ? -0.962 1.532 -11.770 1.00 93.62 272 ILE A C 1
ATOM 2125 O O . ILE A 1 272 ? -0.120 1.133 -12.573 1.00 93.62 272 ILE A O 1
ATOM 2129 N N . LEU A 1 273 ? -1.975 2.316 -12.142 1.00 91.88 273 LEU A N 1
ATOM 2130 C CA . LEU A 1 273 ? -2.249 2.685 -13.531 1.00 91.88 273 LEU A CA 1
ATOM 2131 C C . LEU A 1 273 ? -1.152 3.558 -14.156 1.00 91.88 273 LEU A C 1
ATOM 2133 O O . LEU A 1 273 ? -1.025 3.595 -15.379 1.00 91.88 273 LEU A O 1
ATOM 2137 N N . SER A 1 274 ? -0.358 4.266 -13.350 1.00 90.81 274 SER A N 1
ATOM 2138 C CA . SER A 1 274 ? 0.782 5.054 -13.832 1.00 90.81 274 SER A CA 1
ATOM 2139 C C . SER A 1 274 ? 1.936 4.188 -14.347 1.00 90.81 274 SER A C 1
ATOM 2141 O O . SER A 1 274 ? 2.741 4.653 -15.151 1.00 90.81 274 SER A O 1
ATOM 2143 N N . ASN A 1 275 ? 1.974 2.916 -13.941 1.00 92.12 275 ASN A N 1
ATOM 2144 C CA . ASN A 1 275 ? 2.958 1.924 -14.368 1.00 92.12 275 ASN A CA 1
ATOM 2145 C C . ASN A 1 275 ? 2.510 1.132 -15.605 1.00 92.12 275 ASN A C 1
ATOM 2147 O O . ASN A 1 275 ? 3.105 0.112 -15.950 1.00 92.12 275 ASN A O 1
ATOM 2151 N N . MET A 1 276 ? 1.444 1.586 -16.260 1.00 92.06 276 MET A N 1
ATOM 2152 C CA . MET A 1 276 ? 0.783 0.902 -17.360 1.00 92.06 276 MET A CA 1
ATOM 2153 C C . MET A 1 276 ? 0.738 1.775 -18.615 1.00 92.06 276 MET A C 1
ATOM 2155 O O . MET A 1 276 ? 0.578 2.999 -18.524 1.00 92.06 276 MET A O 1
ATOM 2159 N N . PRO A 1 277 ? 0.825 1.175 -19.814 1.00 90.50 277 PRO A N 1
ATOM 2160 C CA . PRO A 1 277 ? 0.627 1.910 -21.049 1.00 90.50 277 PRO A CA 1
ATOM 2161 C C . PRO A 1 277 ? -0.805 2.455 -21.123 1.00 90.50 277 PRO A C 1
ATOM 2163 O O . PRO A 1 277 ? -1.783 1.794 -20.785 1.00 90.50 277 PRO A O 1
ATOM 2166 N N . THR A 1 278 ? -0.938 3.688 -21.609 1.00 89.75 278 THR A N 1
ATOM 2167 C CA . THR A 1 278 ? -2.248 4.325 -21.846 1.00 89.75 278 THR A CA 1
ATOM 2168 C C . THR A 1 278 ? -2.753 4.120 -23.272 1.00 89.75 278 THR A C 1
ATOM 2170 O O . THR A 1 278 ? -3.886 4.484 -23.595 1.00 89.75 278 THR A O 1
ATOM 2173 N N . LYS A 1 279 ? -1.903 3.568 -24.142 1.00 88.88 279 LYS A N 1
ATOM 2174 C CA . LYS A 1 279 ? -2.163 3.349 -25.559 1.00 88.88 279 LYS A CA 1
ATOM 2175 C C . LYS A 1 279 ? -1.619 2.000 -25.996 1.00 88.88 279 LYS A C 1
ATOM 2177 O O . LYS A 1 279 ? -0.575 1.579 -25.514 1.00 88.88 279 LYS A O 1
ATOM 2182 N N . GLU A 1 280 ? -2.286 1.398 -26.965 1.00 87.06 280 GLU A N 1
ATOM 2183 C CA . GLU A 1 280 ? -1.859 0.172 -27.639 1.00 87.06 280 GLU A CA 1
ATOM 2184 C C . GLU A 1 280 ? -1.678 0.429 -29.140 1.00 87.06 280 GLU A C 1
ATOM 2186 O O . GLU A 1 280 ? -2.226 1.392 -29.695 1.00 87.06 280 GLU A O 1
ATOM 2191 N N . ALA A 1 281 ? -0.926 -0.445 -29.804 1.00 85.69 281 ALA A N 1
ATOM 2192 C CA . ALA A 1 281 ? -0.774 -0.400 -31.250 1.00 85.69 281 ALA A CA 1
ATOM 2193 C C . ALA A 1 281 ? -2.059 -0.863 -31.959 1.00 85.69 281 ALA A C 1
ATOM 2195 O O . ALA A 1 281 ? -2.651 -1.885 -31.619 1.00 85.69 281 ALA A O 1
ATOM 2196 N N . ASN A 1 282 ? -2.458 -0.136 -32.997 1.00 84.31 282 ASN A N 1
ATOM 2197 C CA . ASN A 1 282 ? -3.551 -0.487 -33.895 1.00 84.31 282 ASN A CA 1
ATOM 2198 C C . ASN A 1 282 ? -3.111 -0.234 -35.343 1.00 84.31 282 ASN A C 1
ATOM 2200 O O . ASN A 1 282 ? -3.318 0.844 -35.904 1.00 84.31 282 ASN A O 1
ATOM 2204 N N . GLY A 1 283 ? -2.460 -1.236 -35.939 1.00 87.12 283 GLY A N 1
ATOM 2205 C CA . GLY A 1 283 ? -1.807 -1.087 -37.239 1.00 87.12 283 GLY A CA 1
ATOM 2206 C C . GLY A 1 283 ? -0.601 -0.153 -37.138 1.00 87.12 283 GLY A C 1
ATOM 2207 O O . GLY A 1 283 ? 0.312 -0.425 -36.364 1.00 87.12 283 GLY A O 1
ATOM 2208 N N . ASP A 1 284 ? -0.622 0.937 -37.906 1.00 87.88 284 ASP A N 1
ATOM 2209 C CA . ASP A 1 284 ? 0.438 1.957 -37.914 1.00 87.88 284 ASP A CA 1
ATOM 2210 C C . ASP A 1 284 ? 0.191 3.099 -36.899 1.00 87.88 284 ASP A C 1
ATOM 2212 O O . ASP A 1 284 ? 1.040 3.977 -36.746 1.00 87.88 284 ASP A O 1
ATOM 2216 N N . ASP A 1 285 ? -0.956 3.096 -36.206 1.00 89.44 285 ASP A N 1
ATOM 2217 C CA . ASP A 1 285 ? -1.369 4.128 -35.246 1.00 89.44 285 ASP A CA 1
ATOM 2218 C C . ASP A 1 285 ? -1.421 3.593 -33.803 1.00 89.44 285 ASP A C 1
ATOM 2220 O O . ASP A 1 285 ? -1.405 2.387 -33.556 1.00 89.44 285 ASP A O 1
ATOM 2224 N N . PHE A 1 286 ? -1.539 4.505 -32.830 1.00 89.25 286 PHE A N 1
ATOM 2225 C CA . PHE A 1 286 ? -1.781 4.177 -31.422 1.00 89.25 286 PHE A CA 1
ATOM 2226 C C . PHE A 1 286 ? -3.169 4.640 -30.982 1.00 89.25 286 PHE A C 1
ATOM 2228 O O . PHE A 1 286 ? -3.512 5.817 -31.129 1.00 89.25 286 PHE A O 1
ATOM 2235 N N . VAL A 1 287 ? -3.946 3.740 -30.381 1.00 90.69 287 VAL A N 1
ATOM 2236 C CA . VAL A 1 287 ? -5.269 4.050 -29.817 1.00 90.69 287 VAL A CA 1
ATOM 2237 C C . VAL A 1 287 ? -5.225 4.021 -28.296 1.00 90.69 287 VAL A C 1
ATOM 2239 O O . VAL A 1 287 ? -4.426 3.305 -27.704 1.00 90.69 287 VAL A O 1
ATOM 2242 N N . LEU A 1 288 ? -6.057 4.846 -27.658 1.00 91.12 288 LEU A N 1
ATOM 2243 C CA . LEU A 1 288 ? -6.176 4.868 -26.201 1.00 91.12 288 LEU A CA 1
ATOM 2244 C C . LEU A 1 288 ? -6.810 3.568 -25.708 1.00 91.12 288 LEU A C 1
ATOM 2246 O O . LEU A 1 288 ? -7.836 3.148 -26.242 1.00 91.12 288 LEU A O 1
ATOM 2250 N N . ILE A 1 289 ? -6.234 2.998 -24.653 1.00 88.94 289 ILE A N 1
ATOM 2251 C CA . ILE A 1 289 ? -6.848 1.905 -23.902 1.00 88.94 289 ILE A CA 1
ATOM 2252 C C . ILE A 1 289 ? -7.821 2.549 -22.900 1.00 88.94 289 ILE A C 1
ATOM 2254 O O . ILE A 1 289 ? -7.367 3.337 -22.055 1.00 88.94 289 ILE A O 1
ATOM 2258 N N . PRO A 1 290 ? -9.139 2.281 -22.992 1.00 87.81 290 PRO A N 1
ATOM 2259 C CA . PRO A 1 290 ? -10.100 2.736 -21.990 1.00 87.81 290 PRO A CA 1
ATOM 2260 C C . PRO A 1 290 ? -9.666 2.285 -20.596 1.00 87.81 290 PRO A C 1
ATOM 2262 O O . PRO A 1 290 ? -9.159 1.179 -20.449 1.00 87.81 290 PRO A O 1
ATOM 2265 N N . GLU A 1 291 ? -9.837 3.137 -19.584 1.00 81.44 291 GLU A N 1
ATOM 2266 C CA . GLU A 1 291 ? -9.385 2.832 -18.220 1.00 81.44 291 GLU A CA 1
ATOM 2267 C C . GLU A 1 291 ? -10.003 1.533 -17.686 1.00 81.44 291 GLU A C 1
ATOM 2269 O O . GLU A 1 291 ? -9.269 0.680 -17.195 1.00 81.44 291 GLU A O 1
ATOM 2274 N N . ASP A 1 292 ? -11.304 1.345 -17.912 1.00 83.75 292 ASP A N 1
ATOM 2275 C CA . ASP A 1 292 ? -12.066 0.157 -17.502 1.00 83.75 292 ASP A CA 1
ATOM 2276 C C . ASP A 1 292 ? -11.565 -1.142 -18.164 1.00 83.75 292 ASP A C 1
ATOM 2278 O O . ASP A 1 292 ? -11.746 -2.233 -17.629 1.00 83.75 292 ASP A O 1
ATOM 2282 N N . ASP A 1 293 ? -10.895 -1.036 -19.316 1.00 87.88 293 ASP A N 1
ATOM 2283 C CA . ASP A 1 293 ? -10.371 -2.189 -20.047 1.00 87.88 293 ASP A CA 1
ATOM 2284 C C . ASP A 1 293 ? -8.892 -2.473 -19.729 1.00 87.88 293 ASP A C 1
ATOM 2286 O O . ASP A 1 293 ? -8.332 -3.459 -20.210 1.00 87.88 293 ASP A O 1
ATOM 2290 N N . ARG A 1 294 ? -8.211 -1.614 -18.958 1.00 86.69 294 ARG A N 1
ATOM 2291 C CA . ARG A 1 294 ? -6.755 -1.717 -18.753 1.00 86.69 294 ARG A CA 1
ATOM 2292 C C . ARG A 1 294 ? -6.352 -3.048 -18.134 1.00 86.69 294 ARG A C 1
ATOM 2294 O O . ARG A 1 294 ? -5.433 -3.692 -18.634 1.00 86.69 294 ARG A O 1
ATOM 2301 N N . TRP A 1 295 ? -7.079 -3.500 -17.119 1.00 89.88 295 TRP A N 1
ATOM 2302 C CA . TRP A 1 295 ? -6.798 -4.759 -16.427 1.00 89.88 295 TRP A CA 1
ATOM 2303 C C . TRP A 1 295 ? -6.843 -5.980 -17.360 1.00 89.88 295 TRP A C 1
ATOM 2305 O O . TRP A 1 295 ? -6.030 -6.890 -17.224 1.00 89.88 295 TRP A O 1
ATOM 2315 N N . SER A 1 296 ? -7.748 -5.975 -18.343 1.00 90.44 296 SER A N 1
ATOM 2316 C CA . SER A 1 296 ? -7.973 -7.111 -19.244 1.00 90.44 296 SER A CA 1
ATOM 2317 C C . SER A 1 296 ? -7.158 -7.051 -20.542 1.00 90.44 296 SER A C 1
ATOM 2319 O O . SER A 1 296 ? -7.011 -8.063 -21.226 1.00 90.44 296 SER A O 1
ATOM 2321 N N . ARG A 1 297 ? -6.630 -5.876 -20.909 1.00 89.94 297 ARG A N 1
ATOM 2322 C CA . ARG A 1 297 ? -5.993 -5.648 -22.219 1.00 89.94 297 ARG A CA 1
ATOM 2323 C C . ARG A 1 297 ? -4.495 -5.409 -22.173 1.00 89.94 297 ARG A C 1
ATOM 2325 O O . ARG A 1 297 ? -3.840 -5.606 -23.191 1.00 89.94 297 ARG A O 1
ATOM 2332 N N . ILE A 1 298 ? -3.967 -4.959 -21.040 1.00 91.25 298 ILE A N 1
ATOM 2333 C CA . ILE A 1 298 ? -2.541 -4.672 -20.901 1.00 91.25 298 ILE A CA 1
ATOM 2334 C C . ILE A 1 298 ? -1.739 -5.972 -20.910 1.00 91.25 298 ILE A C 1
ATOM 2336 O O . ILE A 1 298 ? -2.136 -6.962 -20.299 1.00 91.25 298 ILE A O 1
ATOM 2340 N N . ASP A 1 299 ? -0.593 -5.917 -21.577 1.00 91.38 299 ASP A N 1
ATOM 2341 C CA . ASP A 1 299 ? 0.405 -6.976 -21.714 1.00 91.38 299 ASP A CA 1
ATOM 2342 C C . ASP A 1 299 ? 1.788 -6.569 -21.176 1.00 91.38 299 ASP A C 1
ATOM 2344 O O . ASP A 1 299 ? 2.721 -7.367 -21.186 1.00 91.38 299 ASP A O 1
ATOM 2348 N N . VAL A 1 300 ? 1.945 -5.330 -20.696 1.00 94.00 300 VAL A N 1
ATOM 2349 C CA . VAL A 1 300 ? 3.208 -4.828 -20.149 1.00 94.00 300 VAL A CA 1
ATOM 2350 C C . VAL A 1 300 ? 2.997 -3.847 -19.000 1.00 94.00 300 VAL A C 1
ATOM 2352 O O . VAL A 1 300 ? 2.140 -2.964 -19.058 1.00 94.00 300 VAL A O 1
ATOM 2355 N N . VAL A 1 301 ? 3.830 -3.955 -17.967 1.00 95.56 301 VAL A N 1
ATOM 2356 C CA . VAL A 1 301 ? 3.943 -2.956 -16.890 1.00 95.56 301 VAL A CA 1
ATOM 2357 C C . VAL A 1 301 ? 5.38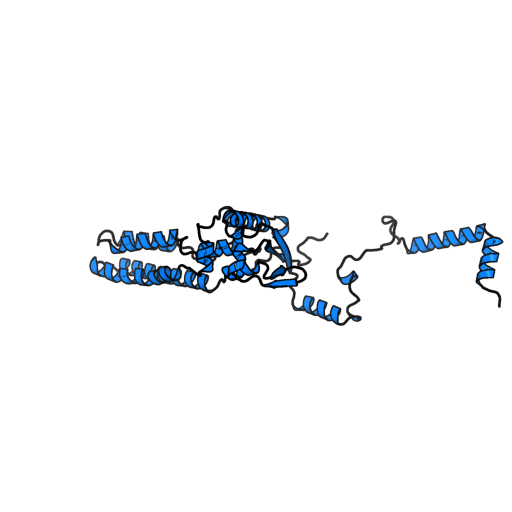3 -2.521 -16.698 1.00 95.56 301 VAL A C 1
ATOM 2359 O O . VAL A 1 301 ? 6.325 -3.218 -17.078 1.00 95.56 301 VAL A O 1
ATOM 2362 N N . THR A 1 302 ? 5.561 -1.361 -16.080 1.00 95.38 302 THR A N 1
ATOM 2363 C CA . THR A 1 302 ? 6.876 -0.844 -15.718 1.00 95.38 302 THR A CA 1
ATOM 2364 C C . THR A 1 302 ? 7.079 -0.864 -14.212 1.00 95.38 302 THR A C 1
ATOM 2366 O O . THR A 1 302 ? 6.199 -0.443 -13.474 1.00 95.38 302 THR A O 1
ATOM 2369 N N . ILE A 1 303 ? 8.264 -1.259 -13.762 1.00 94.81 303 ILE A N 1
ATOM 2370 C CA . ILE A 1 303 ? 8.728 -1.072 -12.384 1.00 94.81 303 ILE A CA 1
ATOM 2371 C C . ILE A 1 303 ? 9.918 -0.121 -12.446 1.00 94.81 303 ILE A C 1
ATOM 2373 O O . ILE A 1 303 ? 10.834 -0.333 -13.239 1.00 94.81 303 ILE A O 1
ATOM 2377 N N . SER A 1 304 ? 9.903 0.947 -11.655 1.00 91.50 304 SER A N 1
ATOM 2378 C CA . SER A 1 304 ? 10.935 1.989 -11.675 1.00 91.50 304 SER A CA 1
ATOM 2379 C C . SER A 1 304 ? 11.685 2.032 -10.347 1.00 91.50 304 SER A C 1
ATOM 2381 O O . SER A 1 304 ? 11.069 2.105 -9.292 1.00 91.50 304 SER A O 1
ATOM 2383 N N . MET A 1 305 ? 13.013 2.043 -10.391 1.00 89.69 305 MET A N 1
ATOM 2384 C CA . MET A 1 305 ? 13.878 2.307 -9.242 1.00 89.69 305 MET A CA 1
ATOM 2385 C C . MET A 1 305 ? 14.624 3.616 -9.461 1.00 89.69 305 MET A C 1
ATOM 2387 O O . MET A 1 305 ? 15.194 3.827 -10.532 1.00 89.69 305 MET A O 1
ATOM 2391 N N . PHE A 1 306 ? 14.640 4.464 -8.436 1.00 84.94 306 PHE A N 1
ATOM 2392 C CA . PHE A 1 306 ? 15.305 5.762 -8.472 1.00 84.94 306 PHE A CA 1
ATOM 2393 C C . PHE A 1 306 ? 16.674 5.662 -7.808 1.00 84.94 306 PHE A C 1
ATOM 2395 O O . PHE A 1 306 ? 16.803 5.153 -6.691 1.00 84.94 306 PHE A O 1
ATOM 2402 N N . ILE A 1 307 ? 17.692 6.137 -8.513 1.00 81.44 307 ILE A N 1
ATOM 2403 C CA . ILE A 1 307 ? 19.089 6.073 -8.111 1.00 81.44 307 ILE A CA 1
ATOM 2404 C C . ILE A 1 307 ? 19.664 7.491 -8.109 1.00 81.44 307 ILE A C 1
ATOM 2406 O O . ILE A 1 307 ? 19.484 8.249 -9.054 1.00 81.44 307 ILE A O 1
ATOM 2410 N N . ASP A 1 308 ? 20.349 7.839 -7.034 1.00 75.06 308 ASP A N 1
ATOM 2411 C CA . ASP A 1 308 ? 21.192 9.011 -6.891 1.00 75.06 308 ASP A CA 1
ATOM 2412 C C . ASP A 1 308 ? 22.515 8.791 -7.627 1.00 75.06 308 ASP A C 1
ATOM 2414 O O . ASP A 1 308 ? 23.206 7.786 -7.420 1.00 75.06 308 ASP A O 1
ATOM 2418 N N . ASN A 1 309 ? 22.872 9.746 -8.473 1.00 63.62 309 ASN A N 1
ATOM 2419 C CA . ASN A 1 309 ? 24.115 9.749 -9.224 1.00 63.62 309 ASN A CA 1
ATOM 2420 C C . ASN A 1 309 ? 25.096 10.833 -8.743 1.00 63.62 309 ASN A C 1
ATOM 2422 O O . ASN A 1 309 ? 25.900 11.328 -9.529 1.00 63.62 309 ASN A O 1
ATOM 2426 N N . GLU A 1 310 ? 25.067 11.225 -7.460 1.00 58.78 310 GLU A N 1
ATOM 2427 C CA . GLU A 1 310 ? 26.123 12.096 -6.934 1.00 58.78 310 GLU A CA 1
ATOM 2428 C C . GLU A 1 310 ? 27.523 11.517 -7.273 1.00 58.78 310 GLU A C 1
ATOM 2430 O O . GLU A 1 310 ? 27.831 10.380 -6.897 1.00 58.78 310 GLU A O 1
ATOM 2435 N N . PRO A 1 311 ? 28.415 12.279 -7.944 1.00 48.41 311 PRO A N 1
ATOM 2436 C CA . PRO A 1 311 ? 29.687 11.772 -8.485 1.00 48.41 311 PRO A CA 1
ATOM 2437 C C . PRO A 1 311 ? 30.662 11.160 -7.463 1.00 48.41 311 PRO A C 1
ATOM 2439 O O . PRO A 1 311 ? 31.628 10.506 -7.843 1.00 48.41 311 PRO A O 1
ATOM 2442 N N . GLY A 1 312 ? 30.438 11.354 -6.159 1.00 51.44 312 GLY A N 1
ATOM 2443 C CA . GLY A 1 312 ? 31.220 10.724 -5.087 1.00 51.44 312 GLY A CA 1
ATOM 2444 C C . GLY A 1 312 ? 30.707 9.348 -4.647 1.00 51.44 312 GLY A C 1
ATOM 2445 O O . GLY A 1 312 ? 31.338 8.699 -3.811 1.00 51.44 312 GLY A O 1
ATOM 2446 N N . ALA A 1 313 ? 29.561 8.906 -5.163 1.00 48.16 313 ALA A N 1
ATOM 2447 C CA . ALA A 1 313 ? 28.841 7.757 -4.639 1.00 48.16 313 ALA A CA 1
ATOM 2448 C C . ALA A 1 313 ? 29.342 6.426 -5.242 1.00 48.16 313 ALA A C 1
ATOM 2450 O O . ALA A 1 313 ? 29.492 5.440 -4.519 1.00 48.16 313 ALA A O 1
ATOM 2451 N N . TRP A 1 314 ? 29.728 6.409 -6.519 1.00 46.69 314 TRP A N 1
ATOM 2452 C CA . TRP A 1 314 ? 30.155 5.190 -7.224 1.00 46.69 314 TRP A CA 1
ATOM 2453 C C . TRP A 1 314 ? 31.613 4.762 -6.982 1.00 46.69 314 TRP A C 1
ATOM 2455 O O . TRP A 1 314 ? 32.063 3.762 -7.542 1.00 46.69 314 TRP A O 1
ATOM 2465 N N . GLY A 1 315 ? 32.327 5.455 -6.088 1.00 45.50 315 GLY A N 1
ATOM 2466 C CA . GLY A 1 315 ? 33.763 5.280 -5.886 1.00 45.50 315 GLY A CA 1
ATOM 2467 C C . GLY A 1 315 ? 34.559 5.849 -7.061 1.00 45.50 315 GLY A C 1
ATOM 2468 O O . GLY A 1 315 ? 34.146 5.752 -8.212 1.00 45.50 315 GLY A O 1
ATOM 2469 N N . GLU A 1 316 ? 35.703 6.470 -6.775 1.00 39.12 316 GLU A N 1
ATOM 2470 C CA . GLU A 1 316 ? 36.665 6.808 -7.827 1.00 39.12 316 GLU A CA 1
ATOM 2471 C C . GLU A 1 316 ? 37.032 5.514 -8.576 1.00 39.12 316 GLU A C 1
ATOM 2473 O O . GLU A 1 316 ? 37.535 4.567 -7.960 1.00 39.12 316 GLU A O 1
ATOM 2478 N N . VAL A 1 317 ? 36.715 5.456 -9.874 1.00 43.38 317 VAL A N 1
ATOM 2479 C CA . VAL A 1 317 ? 37.169 4.397 -10.790 1.00 43.38 317 VAL A CA 1
ATOM 2480 C C . VAL A 1 317 ? 38.609 4.671 -11.197 1.00 43.38 317 VAL A C 1
ATOM 2482 O O . VAL A 1 317 ? 38.904 5.833 -11.555 1.00 43.38 317 VAL A O 1
#

Foldseek 3Di:
DDDPVVVLVCCCVVPVPVNVVVVVVVVVVVLDVQVDDDPPDSGHPPPVPPDPCSVDDDLVVDVVVVVVVVCCVPPDQPKDKDKDKDFADFLCLLPQVVLLVQLLVQLCVLVVPLQVLFFDQPVQGQKFALSSLLLQCQQQWQPVNQPLLVQLVVLLVVLLVDALVCNVVSLVSNVVSLVPAPLDRDHSHSVSSNPDGHDPCSVVCVVVVHGCLVSLVCQLVSLVCSCVSCVVRVNNPPPVSVVSSVSSNVSSVSSSVRSVCSSVPDPSLVSNCVQFDQWDDDPPDIDGDPPVSRSRGTRIGMMMGIGRPPVPRNPDD

Sequence (317 aa):
MKNPFDSLTHWSIDKPKTAVAAFIALILGLSMFVAGPIPESLGVGIEFDNSEDAFFPARESNEDVDLLYTIEETYTSSIDIVRLMVEFDPGALENDTTWMMLADLEAEMLEHSNSSKHRLDTGIGSVLGPASAAYGWSMMVDPENVTWLDAIEDTMFASYAANTSTFSEELTAYQEALDLTPMQPVSIEADALREWSPEPGWLERMDQGQNRLVTLGKLQSWAGNLRSVAVQVDLWDNASIQQQISDIENASWNISMFHIAMQNSIPYKELILSNMPTKEANGDDFVLIPEDDRWSRIDVVTISMFIDNEPGAWGEV

Secondary structure (DSSP, 8-state):
---HHHHHHHHHHH-HHHHHHHHHHHHHHHHHHHS-S-TT-SS-------SGGGTSPPGGG-HHHHHHHHHHHHH---EEEEEEEEE--TTGGGSHHHHHHHHHHHHHHHH-TTTGGGBPP-SS-SEE-HHHHHHHHHHHT-TT--HHHHHHHHHHHHHHH--TTTHHHHHHHHHHHHHTS--SPPP--HHHHHH--PPTTHHHHHHTT--SHHHHHHHHHHHHHHHHHHHHTT-TT-HHHHHHHHHHHHHHHHHHHHHHHHHHH--HHHHHHHTS-SEEEETTEEEEPPGGGHHHH--EEEEEEEEE--TTSS---

pLDDT: mean 85.92, std 13.56, range [39.12, 98.44]